Protein AF-A0A7C7NUF4-F1 (afdb_monomer_lite)

Sequence (249 aa):
MHKNQIEKADRRMAFVAVFGLLMLGTGCEVTNPGPIQDEFLVQPESRAGLVNGAQRRLNEAIGWIGYTGAIVAREIMPGGQTGAYGHSVAAQGGYIQPGSYSGHFGDAQQARFIAETAIQLFTDAAWQEGVGVEGDMVAQANIWAGYANRLLGENWCEAVINGGPLEDGLVYLKRAEGQFTEAMNRANDETLRTAAIAGRAQVRAFLATYGEASWSNAYSDAASVENDFTYVVEMSNLEQATRNTIMWA

Foldseek 3Di:
DVVVVVVVVVVVVVVVVVVVVVVVVPPPPPPPPPDDDVLVCLEPVNLVVLLLVLLQLLLLLCQVLVVLVCQLVVVDADPPDPCSVVDDPCSNVNHDDPPPPVVSVVSLLSSLVSLVVSLVSQPDPSRPPDDHDQLQSNLSSLLSNLSSLVSQLVRDQWDDHPNDDIHGSLVSLVSSLVSLVSSLVSDPDPLSNLSSLLSNLSSQVVCCVVPNHPPVSSVVSVVVHDPPRDDDSDADPVDPSNHNNVVVD

Structure (mmCIF, N/CA/C/O backbone):
data_AF-A0A7C7NUF4-F1
#
_entry.id   AF-A0A7C7NUF4-F1
#
loop_
_atom_site.group_PDB
_atom_site.id
_atom_site.type_symbol
_atom_site.label_atom_id
_atom_site.label_alt_id
_atom_site.label_comp_id
_atom_site.label_asym_id
_atom_site.label_entity_id
_atom_site.label_seq_id
_atom_site.pdbx_PDB_ins_code
_atom_site.Cartn_x
_atom_site.Cartn_y
_atom_site.Cartn_z
_atom_site.occupancy
_atom_site.B_iso_or_equiv
_atom_site.auth_seq_id
_atom_site.auth_comp_id
_atom_site.auth_asym_id
_atom_site.auth_atom_id
_atom_site.pdbx_PDB_model_num
ATOM 1 N N . MET A 1 1 ? -41.726 73.619 7.775 1.00 52.62 1 MET A N 1
ATOM 2 C CA . MET A 1 1 ? -42.161 72.260 7.361 1.00 52.62 1 MET A CA 1
ATOM 3 C C . MET A 1 1 ? -41.228 71.560 6.368 1.00 52.62 1 MET A C 1
ATOM 5 O O . MET A 1 1 ? -41.221 70.339 6.370 1.00 52.62 1 MET A O 1
ATOM 9 N N . HIS A 1 2 ? -40.427 72.269 5.559 1.00 51.56 2 HIS A N 1
ATOM 10 C CA . HIS A 1 2 ? -39.615 71.651 4.495 1.00 51.56 2 HIS A CA 1
ATOM 11 C C . HIS A 1 2 ? -38.371 70.870 4.995 1.00 51.56 2 HIS A C 1
ATOM 13 O O . HIS A 1 2 ? -38.082 69.799 4.479 1.00 51.56 2 HIS A O 1
ATOM 19 N N . LYS A 1 3 ? -37.690 71.325 6.064 1.00 48.19 3 LYS A N 1
ATOM 20 C CA . LYS A 1 3 ? -36.491 70.650 6.620 1.00 48.19 3 LYS A CA 1
ATOM 21 C C . LYS A 1 3 ? -36.752 69.244 7.195 1.00 48.19 3 LYS A C 1
ATOM 23 O O . LYS A 1 3 ? -35.992 68.329 6.909 1.00 48.19 3 LYS A O 1
ATOM 28 N N . ASN A 1 4 ? -37.861 69.039 7.914 1.00 51.44 4 ASN A N 1
ATOM 29 C CA . ASN A 1 4 ? -38.183 67.737 8.532 1.00 51.44 4 ASN A CA 1
ATOM 30 C C . ASN A 1 4 ? -38.538 66.634 7.515 1.00 51.44 4 ASN A C 1
ATOM 32 O O . ASN A 1 4 ? -38.531 65.455 7.866 1.00 51.44 4 ASN A O 1
ATOM 36 N N . GLN A 1 5 ? -38.901 67.001 6.282 1.00 50.56 5 GLN A N 1
ATOM 37 C CA . GLN A 1 5 ? -39.200 66.043 5.209 1.00 50.56 5 GLN A CA 1
ATOM 38 C C . GLN A 1 5 ? -37.906 65.517 4.565 1.00 50.56 5 GLN A C 1
ATOM 40 O O . GLN A 1 5 ? -37.821 64.331 4.260 1.00 50.56 5 GLN A O 1
ATOM 45 N N . ILE A 1 6 ? -36.883 66.372 4.445 1.00 53.75 6 ILE A N 1
ATOM 46 C CA . ILE A 1 6 ? -35.573 66.031 3.866 1.00 53.75 6 ILE A CA 1
ATOM 47 C C . ILE A 1 6 ? -34.812 65.067 4.790 1.00 53.75 6 ILE A C 1
ATOM 49 O O . ILE A 1 6 ? -34.376 64.008 4.357 1.00 53.75 6 ILE A O 1
ATOM 53 N N . GLU A 1 7 ? -34.784 65.337 6.097 1.00 52.75 7 GLU A N 1
ATOM 54 C CA . GLU A 1 7 ? -34.071 64.498 7.075 1.00 52.75 7 GLU A CA 1
ATOM 55 C C . GLU A 1 7 ? -34.680 63.084 7.224 1.00 52.75 7 GLU A C 1
ATOM 57 O O . GLU A 1 7 ? -33.983 62.093 7.456 1.00 52.75 7 GLU A O 1
ATOM 62 N N . LYS A 1 8 ? -36.004 62.959 7.037 1.00 54.12 8 LYS A N 1
ATOM 63 C CA . LYS A 1 8 ? -36.689 61.656 6.982 1.00 54.12 8 LYS A CA 1
ATOM 64 C C . LYS A 1 8 ? -36.417 60.905 5.677 1.00 54.12 8 LYS A C 1
ATOM 66 O O . LYS A 1 8 ? -36.393 59.675 5.709 1.00 54.12 8 LYS A O 1
ATOM 71 N N . ALA A 1 9 ? -36.234 61.608 4.559 1.00 54.81 9 ALA A N 1
ATOM 72 C CA . ALA A 1 9 ? -35.865 61.002 3.283 1.00 54.81 9 ALA A CA 1
ATOM 73 C C . ALA A 1 9 ? -34.420 60.477 3.316 1.00 54.81 9 ALA A C 1
ATOM 75 O O . ALA A 1 9 ? -34.194 59.334 2.926 1.00 54.81 9 ALA A O 1
ATOM 76 N N . ASP A 1 10 ? -33.486 61.232 3.901 1.00 56.19 10 ASP A N 1
ATOM 77 C CA . ASP A 1 10 ? -32.082 60.823 4.052 1.00 56.19 10 ASP A CA 1
ATOM 78 C C . ASP A 1 10 ? -31.921 59.617 4.983 1.00 56.19 10 ASP A C 1
ATOM 80 O O . ASP A 1 10 ? -31.219 58.663 4.651 1.00 56.19 10 ASP A O 1
ATOM 84 N N . ARG A 1 11 ? -32.651 59.573 6.109 1.00 57.22 11 ARG A N 1
ATOM 85 C CA . ARG A 1 11 ? -32.661 58.388 6.988 1.00 57.22 11 ARG A CA 1
ATOM 86 C C . ARG A 1 11 ? -33.256 57.153 6.314 1.00 57.22 11 ARG A C 1
ATOM 88 O O . ARG A 1 11 ? -32.801 56.046 6.585 1.00 57.22 11 ARG A O 1
ATOM 95 N N . ARG A 1 12 ? -34.261 57.319 5.448 1.00 56.72 12 ARG A N 1
ATOM 96 C CA . ARG A 1 12 ? -34.855 56.211 4.681 1.00 56.72 12 ARG A CA 1
ATOM 97 C C . ARG A 1 12 ? -33.917 55.723 3.578 1.00 56.72 12 ARG A C 1
ATOM 99 O O . ARG A 1 12 ? -33.775 54.516 3.430 1.00 56.72 12 ARG A O 1
ATOM 106 N N . MET A 1 13 ? -33.235 56.624 2.870 1.00 55.53 13 MET A N 1
ATOM 107 C CA . MET A 1 13 ? -32.224 56.256 1.871 1.00 55.53 13 MET A CA 1
ATOM 108 C C . MET A 1 13 ? -31.007 55.579 2.504 1.00 55.53 13 MET A C 1
ATOM 110 O O . MET A 1 13 ? -30.545 54.573 1.977 1.00 55.53 13 MET A O 1
ATOM 114 N N . ALA A 1 14 ? -30.542 56.053 3.664 1.00 57.31 14 ALA A N 1
ATOM 115 C CA . ALA A 1 14 ? -29.459 55.411 4.405 1.00 57.31 14 ALA A CA 1
ATOM 116 C C . ALA A 1 14 ? -29.843 53.997 4.875 1.00 57.31 14 ALA A C 1
ATOM 118 O O . ALA A 1 14 ? -29.058 53.066 4.723 1.00 57.31 14 ALA A O 1
ATOM 119 N N . PHE A 1 15 ? -31.071 53.801 5.372 1.00 57.62 15 PHE A N 1
ATOM 120 C CA . PHE A 1 15 ? -31.558 52.469 5.749 1.00 57.62 15 PHE A CA 1
ATOM 121 C C . PHE A 1 15 ? -31.685 51.524 4.550 1.00 57.62 15 PHE A C 1
ATOM 123 O O . PHE A 1 15 ? -31.295 50.366 4.655 1.00 57.62 15 PHE A O 1
ATOM 130 N N . VAL A 1 16 ? -32.185 52.005 3.407 1.00 59.56 16 VAL A N 1
ATOM 131 C CA . VAL A 1 16 ? -32.303 51.200 2.178 1.00 59.56 16 VAL A CA 1
ATOM 132 C C . VAL A 1 16 ? -30.925 50.842 1.612 1.00 59.56 16 VAL A C 1
ATOM 134 O O . VAL A 1 16 ? -30.727 49.710 1.181 1.00 59.56 16 VAL A O 1
ATOM 137 N N . ALA A 1 17 ? -29.953 51.755 1.671 1.00 58.72 17 ALA A N 1
ATOM 138 C CA . ALA A 1 17 ? -28.582 51.493 1.235 1.00 58.72 17 ALA A CA 1
ATOM 139 C C . ALA A 1 17 ? -27.867 50.466 2.131 1.00 58.72 17 ALA A C 1
ATOM 141 O O . ALA A 1 17 ? -27.194 49.573 1.622 1.00 58.72 17 ALA A O 1
ATOM 142 N N . VAL A 1 18 ? -28.060 50.536 3.454 1.00 58.91 18 VAL A N 1
ATOM 143 C CA . VAL A 1 18 ? -27.488 49.564 4.403 1.00 58.91 18 VAL A CA 1
ATOM 144 C C . VAL A 1 18 ? -28.134 48.183 4.243 1.00 58.91 18 VAL A C 1
ATOM 146 O O . VAL A 1 18 ? -27.424 47.181 4.223 1.00 58.91 18 VAL A O 1
ATOM 149 N N . PHE A 1 19 ? -29.455 48.112 4.048 1.00 56.62 19 PHE A N 1
ATOM 150 C CA . PHE A 1 19 ? -30.147 46.841 3.793 1.00 56.62 19 PHE A CA 1
ATOM 151 C C . PHE A 1 19 ? -29.779 46.241 2.425 1.00 56.62 19 PHE A C 1
ATOM 153 O O . PHE A 1 19 ? -29.642 45.027 2.300 1.00 56.62 19 PHE A O 1
ATOM 160 N N . GLY A 1 20 ? -29.564 47.084 1.409 1.00 55.69 20 GLY A N 1
ATOM 161 C CA . GLY A 1 20 ? -29.104 46.666 0.083 1.00 55.69 20 GLY A CA 1
ATOM 162 C C . GLY A 1 20 ? -27.673 46.118 0.081 1.00 55.69 20 GLY A C 1
ATOM 163 O O . GLY A 1 20 ? -27.416 45.117 -0.582 1.00 55.69 20 GLY A O 1
ATOM 164 N N . LEU A 1 21 ? -26.758 46.710 0.862 1.00 54.94 21 LEU A N 1
ATOM 165 C CA . LEU A 1 21 ? -25.392 46.189 1.010 1.00 54.94 21 LEU A CA 1
ATOM 166 C C . LEU A 1 21 ? -25.336 44.876 1.806 1.00 54.94 21 LEU A C 1
ATOM 168 O O . LEU A 1 21 ? -24.534 44.008 1.474 1.00 54.94 21 LEU A O 1
ATOM 172 N N . LEU A 1 22 ? -26.196 44.700 2.815 1.00 53.97 22 LEU A N 1
ATOM 173 C CA . LEU A 1 22 ? -26.285 43.448 3.581 1.00 53.97 22 LEU A CA 1
ATOM 174 C C . LEU A 1 22 ? -26.806 42.275 2.733 1.00 53.97 22 LEU A C 1
ATOM 176 O O . LEU A 1 22 ? -26.345 41.152 2.907 1.00 53.97 22 LEU A O 1
ATOM 180 N N . MET A 1 23 ? -27.707 42.533 1.779 1.00 53.62 23 MET A N 1
ATOM 181 C CA . MET A 1 23 ? -28.254 41.509 0.873 1.00 53.62 23 MET A CA 1
ATOM 182 C C . MET A 1 23 ? -27.291 41.110 -0.261 1.00 53.62 23 MET A C 1
ATOM 184 O O . MET A 1 23 ? -27.439 40.036 -0.834 1.00 53.62 23 MET A O 1
ATOM 188 N N . LEU A 1 24 ? -26.301 41.949 -0.589 1.00 54.78 24 LEU A N 1
ATOM 189 C CA . LEU A 1 24 ? -25.272 41.646 -1.597 1.00 54.78 24 LEU A CA 1
ATOM 190 C C . LEU A 1 24 ? -24.070 40.873 -1.022 1.00 54.78 24 LEU A C 1
ATOM 192 O O . LEU A 1 24 ? -23.276 40.336 -1.789 1.00 54.78 24 LEU A O 1
ATOM 196 N N . GLY A 1 25 ? -23.930 40.804 0.308 1.00 52.62 25 GLY A N 1
ATOM 197 C CA . GLY A 1 25 ? -22.831 40.101 0.980 1.00 52.62 25 GLY A CA 1
ATOM 198 C C . GLY A 1 25 ? -23.078 38.612 1.242 1.00 52.62 25 GLY A C 1
ATOM 199 O O . GLY A 1 25 ? -22.125 37.885 1.495 1.00 52.62 25 GLY A O 1
ATOM 200 N N . THR A 1 26 ? -24.326 38.141 1.172 1.00 56.47 26 THR A N 1
ATOM 201 C CA . THR A 1 26 ? -24.707 36.766 1.556 1.00 56.47 26 THR A CA 1
ATOM 202 C C . THR A 1 26 ? -24.792 35.783 0.384 1.00 56.47 26 THR A C 1
ATOM 204 O O . THR A 1 26 ? -25.086 34.612 0.595 1.00 56.47 26 THR A O 1
ATOM 207 N N . GLY A 1 27 ? -24.544 36.236 -0.852 1.00 51.53 27 GLY A N 1
ATOM 208 C CA . GLY A 1 27 ? -24.659 35.424 -2.074 1.00 51.53 27 GLY A CA 1
ATOM 209 C C . GLY A 1 27 ? -23.341 35.129 -2.799 1.00 51.53 27 GLY A C 1
ATOM 210 O O . GLY A 1 27 ? -23.368 34.531 -3.870 1.00 51.53 27 GLY A O 1
ATOM 211 N N . CYS A 1 28 ? -22.201 35.566 -2.255 1.00 57.81 28 CYS A N 1
ATOM 212 C CA . CYS A 1 28 ? -20.878 35.348 -2.860 1.00 57.81 28 CYS A CA 1
ATOM 213 C C . CYS A 1 28 ? -20.156 34.107 -2.314 1.00 57.81 28 CYS A C 1
ATOM 215 O O . CYS A 1 28 ? -19.076 33.767 -2.797 1.00 57.81 28 CYS A O 1
ATOM 217 N N . GLU A 1 29 ? -20.732 33.428 -1.323 1.00 57.94 29 GLU A N 1
ATOM 218 C CA . GLU A 1 29 ? -20.216 32.162 -0.819 1.00 57.94 29 GLU A CA 1
ATOM 219 C C . GLU A 1 29 ? -20.707 31.042 -1.742 1.00 57.94 29 GLU A C 1
ATOM 221 O O . GLU A 1 29 ? -21.769 30.449 -1.564 1.00 57.94 29 GLU A O 1
ATOM 226 N N . VAL A 1 30 ? -19.962 30.818 -2.824 1.00 60.44 30 VAL A N 1
ATOM 227 C CA . VAL A 1 30 ? -20.201 29.688 -3.721 1.00 60.44 30 VAL A CA 1
ATOM 228 C C . VAL A 1 30 ? -19.676 28.442 -3.019 1.00 60.44 30 VAL A C 1
ATOM 230 O O . VAL A 1 30 ? -18.497 28.109 -3.124 1.00 60.44 30 VAL A O 1
ATOM 233 N N . THR A 1 31 ? -20.549 27.742 -2.297 1.00 58.16 31 THR A N 1
ATOM 234 C CA . THR A 1 31 ? -20.267 26.371 -1.872 1.00 58.16 31 THR A CA 1
ATOM 235 C C . THR A 1 31 ? -20.163 25.527 -3.135 1.00 58.16 31 THR A C 1
ATOM 237 O O . THR A 1 31 ? -21.168 25.227 -3.776 1.00 58.16 31 THR A O 1
ATOM 240 N N . ASN A 1 32 ? -18.939 25.196 -3.547 1.00 49.81 32 ASN A N 1
ATOM 241 C CA . ASN A 1 32 ? -18.724 24.244 -4.626 1.00 49.81 32 ASN A CA 1
ATOM 242 C C . ASN A 1 32 ? -19.313 22.899 -4.161 1.00 49.81 32 ASN A C 1
ATOM 244 O O . ASN A 1 32 ? -18.807 22.347 -3.189 1.00 49.81 32 ASN A O 1
ATOM 248 N N . PRO A 1 33 ? -20.373 22.368 -4.796 1.00 56.31 33 PRO A N 1
ATOM 249 C CA . PRO A 1 33 ? -21.008 21.135 -4.336 1.00 56.31 33 PRO A CA 1
ATOM 250 C C . PRO A 1 33 ? -20.148 19.889 -4.613 1.00 56.31 33 PRO A C 1
ATOM 252 O O . PRO A 1 33 ? -20.537 18.789 -4.236 1.00 56.31 33 PRO A O 1
ATOM 255 N N . GLY A 1 34 ? -19.016 20.043 -5.315 1.00 57.47 34 GLY A N 1
ATOM 256 C CA . GLY A 1 34 ? -18.129 18.948 -5.708 1.00 57.47 34 GLY A CA 1
ATOM 257 C C . GLY A 1 34 ? -17.205 18.429 -4.594 1.00 57.47 34 GLY A C 1
ATOM 258 O O . GLY A 1 34 ? -17.153 17.216 -4.401 1.00 57.47 34 GLY A O 1
ATOM 259 N N . PRO A 1 35 ? -16.446 19.283 -3.879 1.00 74.75 35 PRO A N 1
ATOM 260 C CA . PRO A 1 35 ? -15.582 18.844 -2.786 1.00 74.75 35 PRO A CA 1
ATOM 261 C C . PRO A 1 35 ? -16.384 18.536 -1.521 1.00 74.75 35 PRO A C 1
ATOM 263 O O . PRO A 1 35 ? -17.216 19.335 -1.090 1.00 74.75 35 PRO A O 1
ATOM 266 N N . ILE A 1 36 ? -16.084 17.403 -0.887 1.00 73.50 36 ILE A N 1
ATOM 267 C CA . ILE A 1 36 ? -16.516 17.159 0.490 1.00 73.50 36 ILE A CA 1
ATOM 268 C C . ILE A 1 36 ? -15.795 18.179 1.375 1.00 73.50 36 ILE A C 1
ATOM 270 O O . ILE A 1 36 ? -14.574 18.301 1.303 1.00 73.50 36 ILE A O 1
ATOM 274 N N . GLN A 1 37 ? -16.552 18.927 2.174 1.00 79.88 37 GLN A N 1
ATOM 275 C CA . GLN A 1 37 ? -15.982 19.855 3.148 1.00 79.88 37 GLN A CA 1
ATOM 276 C C . GLN A 1 37 ? -15.369 19.070 4.312 1.00 79.88 37 GLN A C 1
ATOM 278 O O . GLN A 1 37 ? -15.927 18.052 4.727 1.00 79.88 37 GLN A O 1
ATOM 283 N N . ASP A 1 38 ? -14.258 19.558 4.864 1.00 80.38 38 ASP A N 1
ATOM 284 C CA . ASP A 1 38 ? -13.514 18.872 5.931 1.00 80.38 38 ASP A CA 1
ATOM 285 C C . ASP A 1 38 ? -14.392 18.551 7.155 1.00 80.38 38 ASP A C 1
ATOM 287 O O . ASP A 1 38 ? -14.235 17.502 7.781 1.00 80.38 38 ASP A O 1
ATOM 291 N N . GLU A 1 39 ? -15.388 19.395 7.446 1.00 81.25 39 GLU A N 1
ATOM 292 C CA . GLU A 1 39 ? -16.359 19.181 8.529 1.00 81.25 39 GLU A CA 1
ATOM 293 C C . GLU A 1 39 ? -17.214 17.914 8.366 1.00 81.25 39 GLU A C 1
ATOM 295 O O . GLU A 1 39 ? -17.670 17.343 9.357 1.00 81.25 39 GLU A O 1
ATOM 300 N N . PHE A 1 40 ? -17.415 17.435 7.136 1.00 83.50 40 PHE A N 1
ATOM 301 C CA . PHE A 1 40 ? -18.118 16.179 6.880 1.00 83.50 40 PHE A CA 1
ATOM 302 C C . PHE A 1 40 ? -17.186 14.974 7.007 1.00 83.50 40 PHE A C 1
ATOM 304 O O . PHE A 1 40 ? -17.648 13.877 7.313 1.00 83.50 40 PHE A O 1
ATOM 311 N N . LEU A 1 41 ? -15.874 15.150 6.817 1.00 84.69 41 LEU A N 1
ATOM 312 C CA . LEU A 1 41 ? -14.905 14.055 6.929 1.00 84.69 41 LEU A CA 1
ATOM 313 C C . LEU A 1 41 ? -14.723 13.579 8.372 1.00 84.69 41 LEU A C 1
ATOM 315 O O . LEU A 1 41 ? -14.390 12.414 8.569 1.00 84.69 41 LEU A O 1
ATOM 319 N N . VAL A 1 42 ? -14.986 14.444 9.357 1.00 84.62 42 VAL A N 1
ATOM 320 C CA . VAL A 1 42 ? -14.893 14.133 10.797 1.00 84.62 42 VAL A CA 1
ATOM 321 C C . VAL A 1 42 ? -16.165 13.505 11.389 1.00 84.62 42 VAL A C 1
ATOM 323 O O . VAL A 1 42 ? -16.270 13.317 12.602 1.00 84.62 42 VAL A O 1
ATOM 326 N N . GLN A 1 43 ? -17.160 13.195 10.555 1.00 83.81 43 GLN A N 1
ATOM 327 C CA . GLN A 1 43 ? -18.420 12.594 10.998 1.00 83.81 43 GLN A CA 1
ATOM 328 C C . GLN A 1 43 ? -18.325 11.059 11.036 1.00 83.81 43 GLN A C 1
ATOM 330 O O . GLN A 1 43 ? -17.727 10.468 10.127 1.00 83.81 43 GLN A O 1
ATOM 335 N N . PRO A 1 44 ? -18.912 10.373 12.042 1.00 85.06 44 PRO A N 1
ATOM 336 C CA . PRO A 1 44 ? -18.925 8.907 12.128 1.00 85.06 44 PRO A CA 1
ATOM 337 C C . PRO A 1 44 ? -19.360 8.194 10.840 1.00 85.06 44 PRO A C 1
ATOM 339 O O . PRO A 1 44 ? -18.820 7.140 10.500 1.00 85.06 44 PRO A O 1
ATOM 342 N N . GLU A 1 45 ? -20.278 8.796 10.092 1.00 86.00 45 GLU A N 1
ATOM 343 C CA . GLU A 1 45 ? -20.826 8.303 8.830 1.00 86.00 45 GLU A CA 1
ATOM 344 C C . GLU A 1 45 ? -19.776 8.249 7.706 1.00 86.00 45 GLU A C 1
ATOM 346 O O . GLU A 1 45 ? -19.861 7.406 6.811 1.00 86.00 45 GLU A O 1
ATOM 351 N N . SER A 1 46 ? -18.745 9.095 7.769 1.00 88.50 46 SER A N 1
ATOM 352 C CA . SER A 1 46 ? -17.688 9.185 6.753 1.00 88.50 46 SER A CA 1
ATOM 353 C C . SER A 1 46 ? -16.602 8.120 6.908 1.00 88.50 46 SER A C 1
ATOM 355 O O . SER A 1 46 ? -15.854 7.859 5.964 1.00 88.50 46 SER A O 1
ATOM 357 N N . ARG A 1 47 ? -16.518 7.453 8.068 1.00 89.00 47 ARG A N 1
ATOM 358 C CA . ARG A 1 47 ? -15.422 6.525 8.399 1.00 89.00 47 ARG A CA 1
ATOM 359 C C . ARG A 1 47 ? -15.303 5.372 7.405 1.00 89.00 47 ARG A C 1
ATOM 361 O O . ARG A 1 47 ? -14.229 5.128 6.859 1.00 89.00 47 ARG A O 1
ATOM 368 N N . ALA A 1 48 ? -16.418 4.695 7.126 1.00 91.94 48 ALA A N 1
ATOM 369 C CA . ALA A 1 48 ? -16.444 3.595 6.165 1.00 91.94 48 ALA A CA 1
ATOM 370 C C . ALA A 1 48 ? -16.096 4.076 4.747 1.00 91.94 48 ALA A C 1
ATOM 372 O O . ALA A 1 48 ? -15.391 3.385 4.015 1.00 91.94 48 ALA A O 1
ATOM 373 N N . GLY A 1 49 ? -16.540 5.281 4.373 1.00 92.25 49 GLY A N 1
ATOM 374 C CA . GLY A 1 49 ? -16.220 5.897 3.085 1.00 92.25 49 GLY A CA 1
ATOM 375 C C . GLY A 1 49 ? -14.722 6.147 2.906 1.00 92.25 49 GLY A C 1
ATOM 376 O O . GLY A 1 49 ? -14.179 5.843 1.847 1.00 92.25 49 GLY A O 1
ATOM 377 N N . LEU A 1 50 ? -14.040 6.625 3.949 1.00 92.56 50 LEU A N 1
ATOM 378 C CA . LEU A 1 50 ? -12.592 6.846 3.939 1.00 92.56 50 LEU A CA 1
ATOM 379 C C . LEU A 1 50 ? -11.808 5.535 3.773 1.00 92.56 50 LEU A C 1
ATOM 381 O O . LEU A 1 50 ? -10.944 5.440 2.899 1.00 92.56 50 LEU A O 1
ATOM 385 N N . VAL A 1 51 ? -12.140 4.503 4.557 1.00 94.44 51 VAL A N 1
ATOM 386 C CA . VAL A 1 51 ? -11.452 3.198 4.496 1.00 94.44 51 VAL A CA 1
ATOM 387 C C . VAL A 1 51 ? -11.694 2.500 3.154 1.00 94.44 51 VAL A C 1
ATOM 389 O O . VAL A 1 51 ? -10.746 2.040 2.514 1.00 94.44 51 VAL A O 1
ATOM 392 N N . ASN A 1 52 ? -12.940 2.481 2.677 1.00 93.44 52 ASN A N 1
ATOM 393 C CA . ASN A 1 52 ? -13.281 1.882 1.385 1.00 93.44 52 ASN A CA 1
ATOM 394 C C . ASN A 1 52 ? -12.706 2.690 0.214 1.00 93.44 52 ASN A C 1
ATOM 396 O O . ASN A 1 52 ? -12.286 2.117 -0.790 1.00 93.44 52 ASN A O 1
ATOM 400 N N . GLY A 1 53 ? -12.645 4.018 0.339 1.00 93.25 53 GLY A N 1
ATOM 401 C CA . GLY A 1 53 ? -12.015 4.903 -0.638 1.00 93.25 53 GLY A CA 1
ATOM 402 C C . GLY A 1 53 ? -10.521 4.623 -0.788 1.00 93.25 53 GLY A C 1
ATOM 403 O O . GLY A 1 53 ? -10.024 4.547 -1.913 1.00 93.25 53 GLY A O 1
ATOM 404 N N . ALA A 1 54 ? -9.821 4.387 0.326 1.00 94.62 54 ALA A N 1
ATOM 405 C CA . ALA A 1 54 ? -8.421 3.972 0.316 1.00 94.62 54 ALA A CA 1
ATOM 406 C C . ALA A 1 54 ? -8.226 2.632 -0.410 1.00 94.62 54 ALA A C 1
ATOM 408 O O . ALA A 1 54 ? -7.406 2.549 -1.326 1.00 94.62 54 ALA A O 1
ATOM 409 N N . GLN A 1 55 ? -9.016 1.607 -0.063 1.00 94.25 55 GLN A N 1
ATOM 410 C CA . GLN A 1 55 ? -8.958 0.299 -0.728 1.00 94.25 55 GLN A CA 1
ATOM 411 C C . GLN A 1 55 ? -9.247 0.415 -2.227 1.00 94.25 55 GLN A C 1
ATOM 413 O O . GLN A 1 55 ? -8.534 -0.161 -3.047 1.00 94.25 55 GLN A O 1
ATOM 418 N N . ARG A 1 56 ? -10.270 1.194 -2.596 1.00 93.44 56 ARG A N 1
ATOM 419 C CA . ARG A 1 56 ? -10.628 1.438 -3.991 1.00 93.44 56 ARG A CA 1
ATOM 420 C C . ARG A 1 56 ? -9.458 2.046 -4.758 1.00 93.44 56 ARG A C 1
ATOM 422 O O . ARG A 1 56 ? -9.119 1.543 -5.820 1.00 93.44 56 ARG A O 1
ATOM 429 N N . ARG A 1 57 ? -8.842 3.120 -4.258 1.00 93.94 57 ARG A N 1
ATOM 430 C CA . ARG A 1 57 ? -7.718 3.757 -4.966 1.00 93.94 57 ARG A CA 1
ATOM 431 C C . ARG A 1 57 ? -6.490 2.853 -5.018 1.00 93.94 57 ARG A C 1
ATOM 433 O O . ARG A 1 57 ? -5.808 2.826 -6.038 1.00 93.94 57 ARG A O 1
ATOM 440 N N . LEU A 1 58 ? -6.252 2.065 -3.968 1.00 94.62 58 LEU A N 1
ATOM 441 C CA . LEU A 1 58 ? -5.203 1.048 -3.964 1.00 94.62 58 LEU A CA 1
ATOM 442 C C . LEU A 1 58 ? -5.442 -0.017 -5.041 1.00 94.62 58 LEU A C 1
ATOM 444 O O . LEU A 1 58 ? -4.499 -0.412 -5.715 1.00 94.62 58 LEU A O 1
ATOM 448 N N . ASN 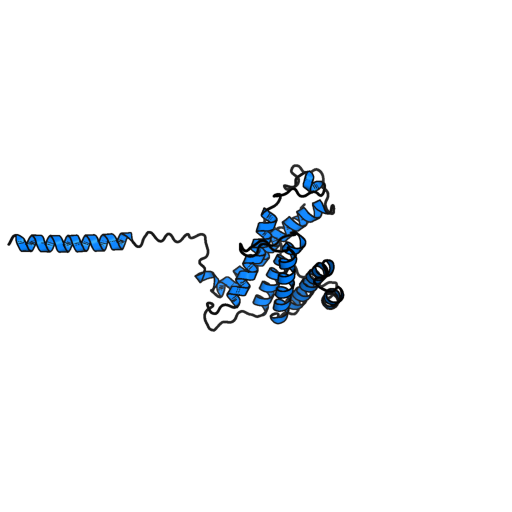A 1 59 ? -6.686 -0.455 -5.233 1.00 92.75 59 ASN A N 1
ATOM 449 C CA . ASN A 1 59 ? -7.047 -1.396 -6.289 1.00 92.75 59 ASN A CA 1
ATOM 450 C C . ASN A 1 59 ? -6.655 -0.863 -7.676 1.00 92.75 59 ASN A C 1
ATOM 452 O O . ASN A 1 59 ? -5.930 -1.541 -8.402 1.00 92.75 59 ASN A O 1
ATOM 456 N N . GLU A 1 60 ? -7.064 0.365 -8.012 1.00 91.38 60 GLU A N 1
ATOM 457 C CA . GLU A 1 60 ? -6.729 0.969 -9.311 1.00 91.38 60 GLU A CA 1
ATOM 458 C C . GLU A 1 60 ? -5.204 1.031 -9.519 1.00 91.38 60 GLU A C 1
ATOM 460 O O . GLU A 1 60 ? -4.697 0.673 -10.585 1.00 91.38 60 GLU A O 1
ATOM 465 N N . ALA A 1 61 ? -4.464 1.405 -8.468 1.00 93.00 61 ALA A N 1
ATOM 466 C CA . ALA A 1 61 ? -3.007 1.447 -8.493 1.00 93.00 61 ALA A CA 1
ATOM 467 C C . ALA A 1 61 ? -2.386 0.054 -8.705 1.00 93.00 61 ALA A C 1
ATOM 469 O O . ALA A 1 61 ? -1.546 -0.106 -9.588 1.00 93.00 61 ALA A O 1
ATOM 470 N N . ILE A 1 62 ? -2.810 -0.961 -7.941 1.00 92.12 62 ILE A N 1
ATOM 471 C CA . ILE A 1 62 ? -2.314 -2.344 -8.060 1.00 92.12 62 ILE A CA 1
ATOM 472 C C . ILE A 1 62 ? -2.597 -2.902 -9.456 1.00 92.12 62 ILE A C 1
ATOM 474 O O . ILE A 1 62 ? -1.722 -3.536 -10.042 1.00 92.12 62 ILE A O 1
ATOM 478 N N . GLY A 1 63 ? -3.790 -2.660 -10.005 1.00 89.12 63 GLY A N 1
ATOM 479 C CA . GLY A 1 63 ? -4.171 -3.157 -11.325 1.00 89.12 63 GLY A CA 1
ATOM 480 C C . GLY A 1 63 ? -3.247 -2.641 -12.428 1.00 89.12 63 GLY A C 1
ATOM 481 O O . GLY A 1 63 ? -2.726 -3.428 -13.221 1.00 89.12 63 GLY A O 1
ATOM 482 N N . TRP A 1 64 ? -3.004 -1.330 -12.462 1.00 89.19 64 TRP A N 1
ATOM 483 C CA . TRP A 1 64 ? -2.150 -0.725 -13.483 1.00 89.19 64 TRP A CA 1
ATOM 484 C C . TRP A 1 64 ? -0.659 -0.962 -13.252 1.00 89.19 64 TRP A C 1
ATOM 486 O O . TRP A 1 64 ? 0.039 -1.335 -14.190 1.00 89.19 64 TRP A O 1
ATOM 496 N N . ILE A 1 65 ? -0.168 -0.800 -12.021 1.00 92.12 65 ILE A N 1
ATOM 497 C CA . ILE A 1 65 ? 1.246 -1.038 -11.698 1.00 92.12 65 ILE A CA 1
ATOM 498 C C . ILE A 1 65 ? 1.597 -2.509 -11.913 1.00 92.12 65 ILE A C 1
ATOM 500 O O . ILE A 1 65 ? 2.626 -2.802 -12.513 1.00 92.12 65 ILE A O 1
ATOM 504 N N . GLY A 1 66 ? 0.721 -3.428 -11.500 1.00 90.44 66 GLY A N 1
ATOM 505 C CA . GLY A 1 66 ? 0.904 -4.857 -11.723 1.00 90.44 66 GLY A CA 1
ATOM 506 C C . GLY A 1 66 ? 0.947 -5.209 -13.209 1.00 90.44 66 GLY A C 1
ATOM 507 O O . GLY A 1 66 ? 1.833 -5.944 -13.634 1.00 90.44 66 GLY A O 1
ATOM 508 N N . TYR A 1 67 ? 0.050 -4.644 -14.024 1.00 88.31 67 TYR A N 1
ATOM 509 C CA . TYR A 1 67 ? 0.053 -4.905 -15.463 1.00 88.31 67 TYR A CA 1
ATOM 510 C C . TYR A 1 67 ? 1.302 -4.346 -16.163 1.00 88.31 67 TYR A C 1
ATOM 512 O O . TYR A 1 67 ? 1.982 -5.073 -16.893 1.00 88.31 67 TYR A O 1
ATOM 520 N N . THR A 1 68 ? 1.655 -3.087 -15.894 1.00 90.44 68 THR A N 1
ATOM 521 C CA . THR A 1 68 ? 2.863 -2.452 -16.440 1.00 90.44 68 THR A CA 1
ATOM 522 C C . THR A 1 68 ? 4.128 -3.187 -15.984 1.00 90.44 68 THR A C 1
ATOM 524 O O . THR A 1 68 ? 5.022 -3.449 -16.792 1.00 90.44 68 THR A O 1
ATOM 527 N N . GLY A 1 69 ? 4.191 -3.570 -14.706 1.00 90.62 69 GLY A N 1
ATOM 528 C CA . GLY A 1 69 ? 5.284 -4.344 -14.123 1.00 90.62 69 GLY A CA 1
ATOM 529 C C . GLY A 1 69 ? 5.439 -5.713 -14.781 1.00 90.62 69 GLY A C 1
ATOM 530 O O . GLY A 1 69 ? 6.542 -6.057 -15.198 1.00 90.62 69 GLY A O 1
ATOM 531 N N . ALA A 1 70 ? 4.341 -6.446 -14.980 1.00 90.19 70 ALA A N 1
ATOM 532 C CA . ALA A 1 70 ? 4.343 -7.751 -15.639 1.00 90.19 70 ALA A CA 1
ATOM 533 C C . ALA A 1 70 ? 4.829 -7.680 -17.098 1.00 90.19 70 ALA A C 1
ATOM 535 O O . ALA A 1 70 ? 5.533 -8.578 -17.564 1.00 90.19 70 ALA A O 1
ATOM 536 N N . ILE A 1 71 ? 4.512 -6.602 -17.824 1.00 88.44 71 ILE A N 1
ATOM 537 C CA . ILE A 1 71 ? 5.042 -6.369 -19.177 1.00 88.44 71 ILE A CA 1
ATOM 538 C C . ILE A 1 71 ? 6.559 -6.160 -19.133 1.00 88.44 71 ILE A C 1
ATOM 540 O O . ILE A 1 71 ? 7.300 -6.795 -19.884 1.00 88.44 71 ILE A O 1
ATOM 544 N N . VAL A 1 72 ? 7.039 -5.285 -18.247 1.00 90.12 72 VAL A N 1
ATOM 545 C CA . VAL A 1 72 ? 8.469 -4.948 -18.159 1.00 90.12 72 VAL A CA 1
ATOM 546 C C . VAL A 1 72 ? 9.296 -6.134 -17.649 1.00 90.12 72 VAL A C 1
ATOM 548 O O . VAL A 1 72 ? 10.400 -6.368 -18.144 1.00 90.12 72 VAL A O 1
ATOM 551 N N . ALA A 1 73 ? 8.738 -6.924 -16.730 1.00 90.75 73 ALA A N 1
ATOM 552 C CA . ALA A 1 73 ? 9.313 -8.166 -16.221 1.00 90.75 73 ALA A CA 1
ATOM 553 C C . ALA A 1 73 ? 9.207 -9.345 -17.209 1.00 90.75 73 ALA A C 1
ATOM 555 O O . ALA A 1 73 ? 9.819 -10.387 -16.980 1.00 90.75 73 ALA A O 1
ATOM 556 N N . ARG A 1 74 ? 8.491 -9.174 -18.332 1.00 88.69 74 ARG A N 1
ATOM 557 C CA . ARG A 1 74 ? 8.229 -10.205 -19.355 1.00 88.69 74 ARG A CA 1
ATOM 558 C C . ARG A 1 74 ? 7.436 -11.410 -18.844 1.00 88.69 74 ARG A C 1
ATOM 560 O O . ARG A 1 74 ? 7.578 -12.515 -19.363 1.00 88.69 74 ARG A O 1
ATOM 567 N N . GLU A 1 75 ? 6.581 -11.189 -17.855 1.00 89.31 75 GLU A N 1
ATOM 568 C CA . GLU A 1 75 ? 5.591 -12.165 -17.393 1.00 89.31 75 GLU A CA 1
ATOM 569 C C . GLU A 1 75 ? 4.373 -12.199 -18.325 1.00 89.31 75 GLU A C 1
ATOM 571 O O . GLU A 1 75 ? 3.770 -13.251 -18.532 1.00 89.31 75 GLU A O 1
ATOM 576 N N . ILE A 1 76 ? 4.051 -11.057 -18.945 1.00 85.00 76 ILE A N 1
ATOM 577 C CA . ILE A 1 76 ? 3.007 -10.925 -19.964 1.00 85.00 76 ILE A CA 1
ATOM 578 C C . ILE A 1 76 ? 3.635 -10.396 -21.251 1.00 85.00 76 ILE A C 1
ATOM 580 O O . ILE A 1 76 ? 4.346 -9.391 -21.246 1.00 85.00 76 ILE A O 1
ATOM 584 N N . MET A 1 77 ? 3.343 -11.062 -22.372 1.00 78.69 77 MET A N 1
ATOM 585 C CA . MET A 1 77 ? 3.837 -10.678 -23.693 1.00 78.69 77 MET A CA 1
ATOM 586 C C . MET A 1 77 ? 2.677 -10.215 -24.585 1.00 78.69 77 MET A C 1
ATOM 588 O O . MET A 1 77 ? 1.651 -10.894 -24.652 1.00 78.69 77 MET A O 1
ATOM 592 N N . PRO A 1 78 ? 2.820 -9.096 -25.315 1.00 74.31 78 PRO A N 1
ATOM 593 C CA . PRO A 1 78 ? 1.781 -8.605 -26.214 1.00 74.31 78 PRO A CA 1
ATOM 594 C C . PRO A 1 78 ? 1.437 -9.631 -27.304 1.00 74.31 78 PRO A C 1
ATOM 596 O O . PRO A 1 78 ? 2.271 -9.964 -28.143 1.00 74.31 78 PRO A O 1
ATOM 599 N N . GLY A 1 79 ? 0.181 -10.082 -27.350 1.00 75.12 79 GLY A N 1
ATOM 600 C CA . GLY A 1 79 ? -0.316 -11.035 -28.355 1.00 75.12 79 GLY A CA 1
ATOM 601 C C . GLY A 1 79 ? -0.631 -10.440 -29.737 1.00 75.12 79 GLY A C 1
ATOM 602 O O . GLY A 1 79 ? -1.323 -11.074 -30.527 1.00 75.12 79 GLY A O 1
ATOM 603 N N . GLY A 1 80 ? -0.178 -9.215 -30.034 1.00 70.25 80 GLY A N 1
ATOM 604 C CA . GLY A 1 80 ? -0.484 -8.509 -31.290 1.00 70.25 80 GLY A CA 1
ATOM 605 C C . GLY A 1 80 ? -1.699 -7.572 -31.238 1.00 70.25 80 GLY A C 1
ATOM 606 O O . GLY A 1 80 ? -2.178 -7.126 -32.278 1.00 70.25 80 GLY A O 1
ATOM 607 N N . GLN A 1 81 ? -2.195 -7.247 -30.042 1.00 69.94 81 GLN A N 1
ATOM 608 C CA . GLN A 1 81 ? -3.274 -6.275 -29.860 1.00 69.94 81 GLN A CA 1
ATOM 609 C C . GLN A 1 81 ? -2.883 -4.869 -30.353 1.00 69.94 81 GLN A C 1
ATOM 611 O O . GLN A 1 81 ? -1.815 -4.340 -30.030 1.00 69.94 81 GLN A O 1
ATOM 616 N N . THR A 1 82 ? -3.768 -4.224 -31.112 1.00 67.69 82 THR A N 1
ATOM 617 C CA . THR A 1 82 ? -3.568 -2.841 -31.560 1.00 67.69 82 THR A CA 1
ATOM 618 C C . THR A 1 82 ? -3.639 -1.886 -30.369 1.00 67.69 82 THR A C 1
ATOM 620 O O . THR A 1 82 ? -4.658 -1.824 -29.689 1.00 67.69 82 THR A O 1
ATOM 623 N N . GLY A 1 83 ? -2.565 -1.134 -30.121 1.00 69.31 83 GLY A N 1
ATOM 624 C CA . GLY A 1 83 ? -2.505 -0.120 -29.061 1.00 69.31 83 GLY A CA 1
ATOM 625 C C . GLY A 1 83 ? -2.037 -0.613 -27.687 1.00 69.31 83 GLY A C 1
ATOM 626 O O . GLY A 1 83 ? -1.880 0.221 -26.802 1.00 69.31 83 GLY A O 1
ATOM 627 N N . ALA A 1 84 ? -1.783 -1.918 -27.505 1.00 74.25 84 ALA A N 1
ATOM 628 C CA . ALA A 1 84 ? -1.133 -2.502 -26.318 1.00 74.25 84 ALA A CA 1
ATOM 629 C C . ALA A 1 84 ? -1.646 -2.001 -24.949 1.00 74.25 84 ALA A C 1
ATOM 631 O O . ALA A 1 84 ? -0.857 -1.799 -24.026 1.00 74.25 84 ALA A O 1
ATOM 632 N N . TYR A 1 85 ? -2.955 -1.740 -24.831 1.00 79.25 85 TYR A N 1
ATOM 633 C CA . TYR A 1 85 ? -3.568 -1.129 -23.640 1.00 79.25 85 TYR A CA 1
ATOM 634 C C . TYR A 1 85 ? -2.833 0.131 -23.138 1.00 79.25 85 TYR A C 1
ATOM 636 O O . TYR A 1 85 ? -2.725 0.375 -21.941 1.00 79.25 85 TYR A O 1
ATOM 644 N N . GLY A 1 86 ? -2.306 0.941 -24.059 1.00 81.81 86 GLY A N 1
ATOM 645 C CA . GLY A 1 86 ? -1.585 2.173 -23.734 1.00 81.81 86 GLY A CA 1
ATOM 646 C C . GLY A 1 86 ? -0.086 1.999 -23.478 1.00 81.81 86 GLY A C 1
ATOM 647 O O . GLY A 1 86 ? 0.582 2.994 -23.202 1.00 81.81 86 GLY A O 1
ATOM 648 N N . HIS A 1 87 ? 0.473 0.791 -23.615 1.00 88.31 87 HIS A N 1
ATOM 649 C CA . HIS A 1 87 ? 1.908 0.563 -23.437 1.00 88.31 87 HIS A CA 1
ATOM 650 C C . HIS A 1 87 ? 2.713 0.871 -24.696 1.00 88.31 87 HIS A C 1
ATOM 652 O O . HIS A 1 87 ? 2.444 0.348 -25.781 1.00 88.31 87 HIS A O 1
ATOM 658 N N . SER A 1 88 ? 3.776 1.661 -24.549 1.00 87.69 88 SER A N 1
ATOM 659 C CA . SER A 1 88 ? 4.709 1.920 -25.647 1.00 87.69 88 SER A CA 1
ATOM 660 C C . SER A 1 88 ? 5.491 0.658 -26.037 1.00 87.69 88 SER A C 1
ATOM 662 O O . SER A 1 88 ? 5.685 -0.254 -25.232 1.00 87.69 88 SER A O 1
ATOM 664 N N . VAL A 1 89 ? 5.999 0.612 -27.275 1.00 86.75 89 VAL A N 1
ATOM 665 C CA . VAL A 1 89 ? 6.887 -0.477 -27.738 1.00 86.75 89 VAL A CA 1
ATOM 666 C C . VAL A 1 89 ? 8.141 -0.574 -26.861 1.00 86.75 89 VAL A C 1
ATOM 668 O O . VAL A 1 89 ? 8.659 -1.661 -26.628 1.00 86.75 89 VAL A O 1
ATOM 671 N N . ALA A 1 90 ? 8.607 0.560 -26.331 1.00 88.56 90 ALA A N 1
ATOM 672 C CA . ALA A 1 90 ? 9.729 0.605 -25.405 1.00 88.56 90 ALA A CA 1
ATOM 673 C C . ALA A 1 90 ? 9.407 -0.099 -24.077 1.00 88.56 90 ALA A C 1
ATOM 675 O O . ALA A 1 90 ? 10.187 -0.943 -23.640 1.00 88.56 90 ALA A O 1
ATOM 676 N N . ALA A 1 91 ? 8.234 0.170 -23.490 1.00 88.56 91 ALA A N 1
ATOM 677 C CA . ALA A 1 91 ? 7.796 -0.503 -22.267 1.00 88.56 91 ALA A CA 1
ATOM 678 C C . ALA A 1 91 ? 7.637 -2.014 -22.482 1.00 88.56 91 ALA A C 1
ATOM 680 O O . ALA A 1 91 ? 8.121 -2.798 -21.674 1.00 88.56 91 ALA A O 1
ATOM 681 N N . GLN A 1 92 ? 7.082 -2.423 -23.628 1.00 87.06 92 GLN A N 1
ATOM 682 C CA . GLN A 1 92 ? 7.000 -3.834 -24.037 1.00 87.06 92 GLN A CA 1
ATOM 683 C C . GLN A 1 92 ? 8.378 -4.487 -24.236 1.00 87.06 92 GLN A C 1
ATOM 685 O O . GLN A 1 92 ? 8.530 -5.694 -24.073 1.00 87.06 92 GLN A O 1
ATOM 690 N N . GLY A 1 93 ? 9.399 -3.698 -24.573 1.00 87.31 93 GLY A N 1
ATOM 691 C CA . GLY A 1 93 ? 10.792 -4.139 -24.639 1.00 87.31 93 GLY A CA 1
ATOM 692 C C . GLY A 1 93 ? 11.487 -4.253 -23.275 1.00 87.31 93 GLY A C 1
ATOM 693 O O . GLY A 1 93 ? 12.619 -4.743 -23.225 1.00 87.31 93 GLY A O 1
ATOM 694 N N . GLY A 1 94 ? 10.832 -3.830 -22.188 1.00 88.56 94 GLY A N 1
ATOM 695 C CA . GLY A 1 94 ? 11.393 -3.779 -20.836 1.00 88.56 94 GLY A CA 1
ATOM 696 C C . GLY A 1 94 ? 11.995 -2.423 -20.450 1.00 88.56 94 GLY A C 1
ATOM 697 O O . GLY A 1 94 ? 12.817 -2.365 -19.540 1.00 88.56 94 GLY A O 1
ATOM 698 N N . TYR A 1 95 ? 11.640 -1.334 -21.141 1.00 90.00 95 TYR A N 1
ATOM 699 C CA . TYR A 1 95 ? 12.173 0.004 -20.869 1.00 90.00 95 TYR A CA 1
ATOM 700 C C . TYR A 1 95 ? 11.068 1.039 -20.619 1.00 90.00 95 TYR A C 1
ATOM 702 O O . TYR A 1 95 ? 10.332 1.420 -21.532 1.00 90.00 95 TYR A O 1
ATOM 710 N N . ILE A 1 96 ? 10.989 1.546 -19.385 1.00 89.50 96 ILE A N 1
ATOM 711 C CA . ILE A 1 96 ? 10.093 2.648 -19.014 1.00 89.50 96 ILE A CA 1
ATOM 712 C C . ILE A 1 96 ? 10.791 3.980 -19.305 1.00 89.50 96 ILE A C 1
ATOM 714 O O . ILE A 1 96 ? 11.848 4.283 -18.755 1.00 89.50 96 ILE A O 1
ATOM 718 N N . GLN A 1 97 ? 10.188 4.790 -20.173 1.00 89.62 97 GLN A N 1
ATOM 719 C CA . GLN A 1 97 ? 10.708 6.114 -20.511 1.00 89.62 97 GLN A CA 1
ATOM 720 C C . GLN A 1 97 ? 10.377 7.119 -19.393 1.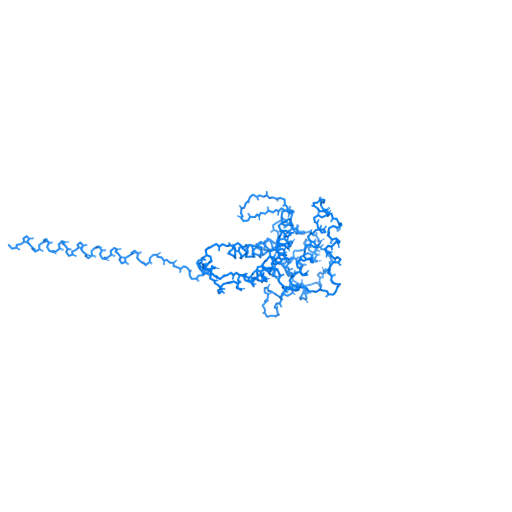00 89.62 97 GLN A C 1
ATOM 722 O O . GLN A 1 97 ? 9.270 7.064 -18.848 1.00 89.62 97 GLN A O 1
ATOM 727 N N . PRO A 1 98 ? 11.268 8.082 -19.087 1.00 87.75 98 PRO A N 1
ATOM 728 C CA . PRO A 1 98 ? 10.988 9.121 -18.098 1.00 87.75 98 PRO A CA 1
ATOM 729 C C . PRO A 1 98 ? 9.668 9.850 -18.377 1.00 87.75 98 PRO A C 1
ATOM 731 O O . PRO A 1 98 ? 9.371 10.198 -19.519 1.00 87.75 98 PRO A O 1
ATOM 734 N N . GLY A 1 99 ? 8.866 10.065 -17.333 1.00 83.38 99 GLY A N 1
ATOM 735 C CA . GLY A 1 99 ? 7.554 10.714 -17.437 1.00 83.38 99 GLY A CA 1
ATOM 736 C C . GLY A 1 99 ? 6.434 9.838 -18.012 1.00 83.38 99 GLY A C 1
ATOM 737 O O . GLY A 1 99 ? 5.284 10.277 -18.035 1.00 83.38 99 GLY A O 1
ATOM 738 N N . SER A 1 100 ? 6.726 8.604 -18.435 1.00 85.31 100 SER A N 1
ATOM 739 C CA . SER A 1 100 ? 5.679 7.646 -18.803 1.00 85.31 100 SER A CA 1
ATOM 740 C C . SER A 1 100 ? 4.922 7.183 -17.568 1.00 85.31 100 SER A C 1
ATOM 742 O O . SER A 1 100 ? 5.501 7.043 -16.493 1.00 85.31 100 SER A O 1
ATOM 744 N N . TYR A 1 101 ? 3.628 6.922 -17.743 1.00 85.56 101 TYR A N 1
ATOM 745 C CA . TYR A 1 101 ? 2.780 6.317 -16.717 1.00 85.56 101 TYR A CA 1
ATOM 746 C C . TYR A 1 101 ? 2.737 7.076 -15.377 1.00 85.56 101 TYR A C 1
ATOM 748 O O . TYR A 1 101 ? 2.505 6.482 -14.326 1.00 85.56 101 TYR A O 1
ATOM 756 N N . SER A 1 102 ? 2.904 8.404 -15.395 1.00 83.00 102 SER A N 1
ATOM 757 C CA . SER A 1 102 ? 2.811 9.252 -14.194 1.00 83.00 102 SER A CA 1
ATOM 758 C C . SER A 1 102 ? 1.475 9.116 -13.450 1.00 83.00 102 SER A C 1
ATOM 760 O O . SER A 1 102 ? 1.423 9.328 -12.239 1.00 83.00 102 SER A O 1
ATOM 762 N N . GLY A 1 103 ? 0.413 8.698 -14.148 1.00 89.75 103 GLY A N 1
ATOM 763 C CA . GLY A 1 103 ? -0.870 8.333 -13.546 1.00 89.75 103 GLY A CA 1
ATOM 764 C C . GLY A 1 103 ? -0.741 7.252 -12.470 1.00 89.75 103 GLY A C 1
ATOM 765 O O . GLY A 1 103 ? -1.330 7.405 -11.411 1.00 89.75 103 GLY A O 1
ATOM 766 N N . HIS A 1 104 ? 0.115 6.242 -12.665 1.00 91.38 104 HIS A N 1
ATOM 767 C CA . HIS A 1 104 ? 0.310 5.157 -11.695 1.00 91.38 104 HIS A CA 1
ATOM 768 C C . HIS A 1 104 ? 0.875 5.665 -10.367 1.00 91.38 104 HIS A C 1
ATOM 770 O O . HIS A 1 104 ? 0.432 5.252 -9.296 1.00 91.38 104 HIS A O 1
ATOM 776 N N . PHE A 1 105 ? 1.826 6.604 -10.442 1.00 92.44 105 PHE A N 1
ATOM 777 C CA . PHE A 1 105 ? 2.333 7.287 -9.257 1.00 92.44 105 PHE A CA 1
ATOM 778 C C . PHE A 1 105 ? 1.195 8.043 -8.573 1.00 92.44 105 PHE A C 1
ATOM 780 O O . PHE A 1 105 ? 0.982 7.875 -7.378 1.00 92.44 105 PHE A O 1
ATOM 787 N N . GLY A 1 106 ? 0.422 8.825 -9.333 1.00 93.19 106 GLY A N 1
ATOM 788 C CA . GLY A 1 106 ? -0.735 9.558 -8.817 1.00 93.19 106 GLY A CA 1
ATOM 789 C C . GLY A 1 106 ? -1.763 8.661 -8.121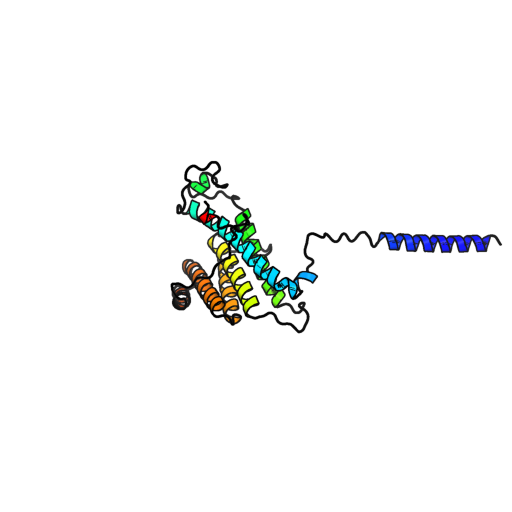 1.00 93.19 106 GLY A C 1
ATOM 790 O O . GLY A 1 106 ? -2.217 8.996 -7.028 1.00 93.19 106 GLY A O 1
ATOM 791 N N . ASP A 1 107 ? -2.086 7.508 -8.702 1.00 93.69 107 ASP A N 1
ATOM 792 C CA . ASP A 1 107 ? -3.044 6.551 -8.144 1.00 93.69 107 ASP A CA 1
ATOM 793 C C . ASP A 1 107 ? -2.549 5.979 -6.807 1.00 93.69 107 ASP A C 1
ATOM 795 O O . ASP A 1 107 ? -3.269 6.022 -5.805 1.00 93.69 107 ASP A O 1
ATOM 799 N N . ALA A 1 108 ? -1.291 5.529 -6.750 1.00 95.38 108 ALA A N 1
ATOM 800 C CA . ALA A 1 108 ? -0.693 4.983 -5.533 1.00 95.38 108 ALA A CA 1
ATOM 801 C C . ALA A 1 108 ? -0.503 6.051 -4.435 1.00 95.38 108 ALA A C 1
ATOM 803 O O . ALA A 1 108 ? -0.759 5.797 -3.256 1.00 95.38 108 ALA A O 1
ATOM 804 N N . GLN A 1 109 ? -0.122 7.277 -4.813 1.00 96.44 109 GLN A N 1
ATOM 805 C CA . GLN A 1 109 ? -0.043 8.429 -3.907 1.00 96.44 109 GLN A CA 1
ATOM 806 C C . GLN A 1 109 ? -1.402 8.763 -3.297 1.00 96.44 109 GLN A C 1
ATOM 808 O O . GLN A 1 109 ? -1.483 9.016 -2.097 1.00 96.44 109 GLN A O 1
ATOM 813 N N . GLN A 1 110 ? -2.466 8.759 -4.102 1.00 95.94 110 GLN A N 1
ATOM 814 C CA . GLN A 1 110 ? -3.819 9.019 -3.617 1.00 95.94 110 GLN A CA 1
ATOM 815 C C . GLN A 1 110 ? -4.304 7.914 -2.682 1.00 95.94 110 GLN A C 1
ATOM 817 O O . GLN A 1 110 ? -4.877 8.223 -1.641 1.00 95.94 110 GLN A O 1
ATOM 822 N N . ALA A 1 111 ? -4.036 6.646 -3.007 1.00 96.75 111 ALA A N 1
ATOM 823 C CA . ALA A 1 111 ? -4.342 5.527 -2.120 1.00 96.75 111 ALA A CA 1
ATOM 824 C C . ALA A 1 111 ? -3.673 5.698 -0.748 1.00 96.75 111 ALA A C 1
ATOM 826 O O . ALA A 1 111 ? -4.342 5.601 0.283 1.00 96.75 111 ALA A O 1
ATOM 827 N N . ARG A 1 112 ? -2.376 6.042 -0.739 1.00 97.56 112 ARG A N 1
ATOM 828 C CA . ARG A 1 112 ? -1.639 6.360 0.491 1.00 97.56 112 ARG A CA 1
ATOM 829 C C . ARG A 1 112 ? -2.278 7.532 1.226 1.00 97.56 112 ARG A C 1
ATOM 831 O O . ARG A 1 112 ? -2.545 7.426 2.416 1.00 97.56 112 ARG A O 1
ATOM 838 N N . PHE A 1 113 ? -2.494 8.643 0.526 1.00 97.12 113 PHE A N 1
ATOM 839 C CA . PHE A 1 113 ? -2.995 9.878 1.114 1.00 97.12 113 PHE A CA 1
ATOM 840 C C . PHE A 1 113 ? -4.342 9.659 1.803 1.00 97.12 113 PHE A C 1
ATOM 842 O O . PHE A 1 113 ? -4.470 9.979 2.975 1.00 97.12 113 PHE A O 1
ATOM 849 N N . ILE A 1 114 ? -5.308 9.030 1.127 1.00 96.19 114 ILE A N 1
ATOM 850 C CA . ILE A 1 114 ? -6.637 8.771 1.700 1.00 96.19 114 ILE A CA 1
ATOM 851 C C . ILE A 1 114 ? -6.528 7.892 2.950 1.00 96.19 114 ILE A C 1
ATOM 853 O O . ILE A 1 114 ? -7.150 8.202 3.964 1.00 96.19 114 ILE A O 1
ATOM 857 N N . ALA A 1 115 ? -5.725 6.824 2.902 1.00 97.06 115 ALA A N 1
ATOM 858 C CA . ALA A 1 115 ? -5.556 5.922 4.037 1.00 97.06 115 ALA A CA 1
ATOM 859 C C . ALA A 1 115 ? -4.898 6.620 5.239 1.00 97.06 115 ALA A C 1
ATOM 861 O O . ALA A 1 115 ? -5.387 6.526 6.362 1.00 97.06 115 ALA A O 1
ATOM 862 N N . GLU A 1 116 ? -3.811 7.358 5.011 1.00 96.88 116 GLU A N 1
ATOM 863 C CA . GLU A 1 116 ? -3.091 8.072 6.069 1.00 96.88 116 GLU A CA 1
ATOM 864 C C . GLU A 1 116 ? -3.911 9.235 6.640 1.00 96.88 116 GLU A C 1
ATOM 866 O O . GLU A 1 116 ? -3.912 9.439 7.853 1.00 96.88 116 GLU A O 1
ATOM 871 N N . THR A 1 117 ? -4.661 9.954 5.802 1.00 93.88 117 THR A N 1
ATOM 872 C CA . THR A 1 117 ? -5.615 10.974 6.252 1.00 93.88 117 THR A CA 1
ATOM 873 C C . THR A 1 117 ? -6.729 10.350 7.086 1.00 93.88 117 THR A C 1
ATOM 875 O O . THR A 1 117 ? -7.062 10.895 8.131 1.00 93.88 117 THR A O 1
ATOM 878 N N . ALA A 1 118 ? -7.265 9.187 6.701 1.00 93.06 118 ALA A N 1
ATOM 879 C CA . ALA A 1 118 ? -8.261 8.484 7.510 1.00 93.06 118 ALA A CA 1
ATOM 880 C C . ALA A 1 118 ? -7.723 8.154 8.911 1.00 93.06 118 ALA A C 1
ATOM 882 O O . ALA A 1 118 ? -8.400 8.401 9.903 1.00 93.06 118 ALA A O 1
ATOM 883 N N . ILE A 1 119 ? -6.484 7.662 9.001 1.00 93.81 119 ILE A N 1
ATOM 884 C CA . ILE A 1 119 ? -5.828 7.348 10.279 1.00 93.81 119 ILE A CA 1
ATOM 885 C C . ILE A 1 119 ? -5.635 8.610 11.122 1.00 93.81 119 ILE A C 1
ATOM 887 O O . ILE A 1 119 ? -5.963 8.598 12.306 1.00 93.81 119 ILE A O 1
ATOM 891 N N . GLN A 1 120 ? -5.139 9.697 10.522 1.00 91.38 120 GLN A N 1
ATOM 892 C CA . GLN A 1 120 ? -4.973 10.983 11.209 1.00 91.38 120 GLN A CA 1
ATOM 893 C C . GLN A 1 120 ? -6.299 11.473 11.778 1.00 91.38 120 GLN A C 1
ATOM 895 O O . GLN A 1 120 ? -6.380 11.796 12.961 1.00 91.38 120 GLN A O 1
ATOM 900 N N . LEU A 1 121 ? -7.345 11.445 10.952 1.00 88.19 121 LEU A N 1
ATOM 901 C CA . LEU A 1 121 ? -8.692 11.794 11.358 1.00 88.19 121 LEU A CA 1
ATOM 902 C C . LEU A 1 121 ? -9.136 10.911 12.533 1.00 88.19 121 LEU A C 1
ATOM 904 O O . LEU A 1 121 ? -9.480 11.445 13.575 1.00 88.19 121 LEU A O 1
ATOM 908 N N . PHE A 1 122 ? -9.015 9.586 12.461 1.00 87.12 122 PHE A N 1
ATOM 909 C CA . PHE A 1 122 ? 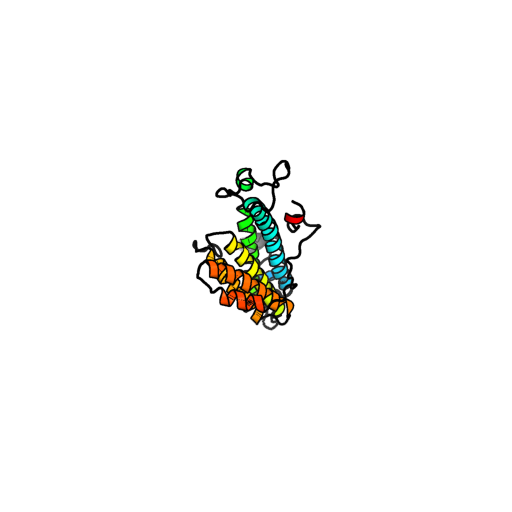-9.421 8.692 13.557 1.00 87.12 122 PHE A CA 1
ATOM 910 C C . PHE A 1 122 ? -8.710 8.949 14.898 1.00 87.12 122 PHE A C 1
ATOM 912 O O . PHE A 1 122 ? -9.211 8.519 15.938 1.00 87.12 122 PHE A O 1
ATOM 919 N N . THR A 1 123 ? -7.561 9.629 14.883 1.00 79.50 123 THR A N 1
ATOM 920 C CA . THR A 1 123 ? -6.809 10.023 16.084 1.00 79.50 123 THR A CA 1
ATOM 921 C C . THR A 1 123 ? -7.068 11.454 16.559 1.00 79.50 123 THR A C 1
ATOM 923 O O . THR A 1 123 ? -6.643 11.801 17.660 1.00 79.50 123 THR A O 1
ATOM 926 N N . ASP A 1 124 ? -7.729 12.285 15.753 1.00 73.06 124 ASP A N 1
ATOM 927 C CA . ASP A 1 124 ? -7.925 13.703 16.047 1.00 73.06 124 ASP A CA 1
ATOM 928 C C . ASP A 1 124 ? -9.101 13.927 17.013 1.00 73.06 124 ASP A C 1
ATOM 930 O O . ASP A 1 124 ? -10.175 13.338 16.877 1.00 73.06 124 ASP A O 1
ATOM 934 N N . ALA A 1 125 ? -8.913 14.833 17.973 1.00 57.19 125 ALA A N 1
ATOM 935 C CA . ALA A 1 125 ? -9.925 15.241 18.946 1.00 57.19 125 ALA A CA 1
ATOM 936 C C . ALA A 1 125 ? -11.089 16.027 18.311 1.00 57.19 125 ALA A C 1
ATOM 938 O O . ALA A 1 125 ? -12.120 16.220 18.950 1.00 57.19 125 ALA A O 1
ATOM 939 N N . ALA A 1 126 ? -10.936 16.475 17.057 1.00 56.47 126 ALA A N 1
ATOM 940 C CA . ALA A 1 126 ? -12.005 17.091 16.268 1.00 56.47 126 ALA A CA 1
ATOM 941 C C . ALA A 1 126 ? -13.162 16.123 15.943 1.00 56.47 126 ALA A C 1
ATOM 943 O O . ALA A 1 126 ? -14.257 16.564 15.586 1.00 56.47 126 ALA A O 1
ATOM 944 N N . TRP A 1 127 ? -12.948 14.812 16.086 1.00 64.56 127 TRP A N 1
ATOM 945 C CA . TRP A 1 127 ? -14.024 13.829 16.037 1.00 64.56 127 TRP A CA 1
ATOM 946 C C . TRP A 1 127 ? -14.847 13.927 17.312 1.00 64.56 127 TRP A C 1
ATOM 948 O O . TRP A 1 127 ? -14.299 13.781 18.401 1.00 64.56 127 TRP A O 1
ATOM 958 N N . GLN A 1 128 ? -16.152 14.189 17.158 1.00 54.97 128 GLN A N 1
ATOM 959 C CA . GLN A 1 128 ? -17.100 14.440 18.250 1.00 54.97 128 GLN A CA 1
ATOM 960 C C . GLN A 1 128 ? -16.765 13.633 19.512 1.00 54.97 128 GLN A C 1
ATOM 962 O O . GLN A 1 128 ? -16.799 12.397 19.504 1.00 54.97 128 GLN A O 1
ATOM 967 N N . GLU A 1 129 ? -16.416 14.356 20.580 1.00 53.03 129 GLU A N 1
ATOM 968 C CA . GLU A 1 129 ? -16.007 13.790 21.863 1.00 53.03 129 GLU A CA 1
ATOM 969 C C . GLU A 1 129 ? -16.997 12.699 22.313 1.00 53.03 129 GLU A C 1
ATOM 971 O O . GLU A 1 129 ? -18.177 12.965 22.541 1.00 53.03 129 GLU A O 1
ATOM 976 N N . GLY A 1 130 ? -16.513 11.457 22.444 1.00 55.69 130 GLY A N 1
ATOM 977 C CA . GLY A 1 130 ? -17.247 10.364 23.096 1.00 55.69 130 GLY A CA 1
ATOM 978 C C . GLY A 1 130 ? -17.482 9.095 22.273 1.00 55.69 130 GLY A C 1
ATOM 979 O O . GLY A 1 130 ? -17.846 8.081 22.868 1.00 55.69 130 GLY A O 1
ATOM 980 N N . VAL A 1 131 ? -17.237 9.091 20.955 1.00 65.56 131 VAL A N 1
ATOM 981 C CA . VAL A 1 131 ? -17.374 7.877 20.121 1.00 65.56 131 VAL A CA 1
ATOM 982 C C . VAL A 1 131 ? -16.037 7.514 19.483 1.00 65.56 131 VAL A C 1
ATOM 984 O O . VAL A 1 131 ? -15.703 7.989 18.395 1.00 65.56 131 VAL A O 1
ATOM 987 N N . GLY A 1 132 ? -15.280 6.644 20.155 1.00 72.81 132 GLY A N 1
ATOM 988 C CA . GLY A 1 132 ? -14.050 6.071 19.607 1.00 72.81 132 GLY A CA 1
ATOM 989 C C . GLY A 1 132 ? -14.271 5.403 18.243 1.00 72.81 132 GLY A C 1
ATOM 990 O O . GLY A 1 132 ? -15.392 5.049 17.865 1.00 72.81 132 GLY A O 1
ATOM 991 N N . VAL A 1 133 ? -13.193 5.259 17.478 1.00 86.19 133 VAL A N 1
ATOM 992 C CA . VAL A 1 133 ? -13.197 4.452 16.253 1.00 86.19 133 VAL A CA 1
ATOM 993 C C . VAL A 1 133 ? -12.880 3.011 16.634 1.00 86.19 133 VAL A C 1
ATOM 995 O O . VAL A 1 133 ? -11.956 2.766 17.410 1.00 86.19 133 VAL A O 1
ATOM 998 N N . GLU A 1 134 ? -13.649 2.065 16.096 1.00 89.81 134 GLU A N 1
ATOM 999 C CA . GLU A 1 134 ? -13.424 0.636 16.317 1.00 89.81 134 GLU A CA 1
ATOM 1000 C C . GLU A 1 134 ? -11.998 0.234 15.917 1.00 89.81 134 GLU A C 1
ATOM 1002 O O . GLU A 1 134 ? -11.504 0.629 14.856 1.00 89.81 134 GLU A O 1
ATOM 1007 N N . GLY A 1 135 ? -11.343 -0.574 16.757 1.00 93.38 135 GLY A N 1
ATOM 1008 C CA . GLY A 1 135 ? -9.945 -0.976 16.563 1.00 93.38 135 GLY A CA 1
ATOM 1009 C C . GLY A 1 135 ? -9.696 -1.618 15.198 1.00 93.38 135 GLY A C 1
ATOM 1010 O O . GLY A 1 135 ? -8.760 -1.234 14.501 1.00 93.38 135 GLY A O 1
ATOM 1011 N N . ASP A 1 136 ? -10.599 -2.496 14.758 1.00 95.94 136 ASP A N 1
ATOM 1012 C CA . ASP A 1 136 ? -10.509 -3.168 13.458 1.00 95.94 136 ASP A CA 1
ATOM 1013 C C . ASP A 1 136 ? -10.615 -2.201 12.274 1.00 95.94 136 ASP A C 1
ATOM 1015 O O . ASP A 1 136 ? -9.948 -2.383 11.259 1.00 95.94 136 ASP A O 1
ATOM 1019 N N . MET A 1 137 ? -11.387 -1.120 12.405 1.00 94.88 137 MET A N 1
ATOM 1020 C CA . MET A 1 137 ? -11.480 -0.093 11.367 1.00 94.88 137 MET A CA 1
ATOM 1021 C C . MET A 1 137 ? -10.182 0.713 11.265 1.00 94.88 137 MET A C 1
ATOM 1023 O O . MET A 1 137 ? -9.703 0.988 10.162 1.00 94.88 137 MET A O 1
ATOM 1027 N N . VAL A 1 138 ? -9.576 1.049 12.408 1.00 95.50 138 VAL A N 1
ATOM 1028 C CA . VAL A 1 138 ? -8.247 1.675 12.439 1.00 95.50 138 VAL A CA 1
ATOM 1029 C C . VAL A 1 138 ? -7.204 0.717 11.860 1.00 95.50 138 VAL A C 1
ATOM 1031 O O . VAL A 1 138 ? -6.376 1.137 11.050 1.00 95.50 138 VAL A O 1
ATOM 1034 N N . ALA A 1 139 ? -7.263 -0.569 12.213 1.00 97.62 139 ALA A N 1
ATOM 1035 C CA . ALA A 1 139 ? -6.365 -1.587 11.685 1.00 97.62 139 ALA A CA 1
ATOM 1036 C C . ALA A 1 139 ? -6.481 -1.714 10.164 1.00 97.62 139 ALA A C 1
ATOM 1038 O O . ALA A 1 139 ? -5.470 -1.706 9.466 1.00 97.62 139 ALA A O 1
ATOM 1039 N N . GLN A 1 140 ? -7.701 -1.747 9.634 1.00 97.19 140 GLN A N 1
ATOM 1040 C CA . GLN A 1 140 ? -7.943 -1.839 8.200 1.00 97.19 140 GLN A CA 1
ATOM 1041 C C . GLN A 1 140 ? -7.422 -0.608 7.441 1.00 97.19 140 GLN A C 1
ATOM 1043 O O . GLN A 1 140 ? -6.785 -0.759 6.398 1.00 97.19 140 GLN A O 1
ATOM 1048 N N . ALA A 1 141 ? -7.605 0.603 7.981 1.00 97.31 141 ALA A N 1
ATOM 1049 C CA . ALA A 1 141 ? -7.023 1.816 7.403 1.00 97.31 141 ALA A CA 1
ATOM 1050 C C . ALA A 1 141 ? -5.484 1.750 7.358 1.00 97.31 141 ALA A C 1
ATOM 1052 O O . ALA A 1 141 ? -4.878 2.060 6.331 1.00 97.31 141 ALA A O 1
ATOM 1053 N N . ASN A 1 142 ? -4.859 1.279 8.443 1.00 98.50 142 ASN A N 1
ATOM 1054 C CA . ASN A 1 142 ? -3.414 1.058 8.519 1.00 98.50 142 ASN A CA 1
ATOM 1055 C C . ASN A 1 142 ? -2.938 -0.007 7.516 1.00 98.50 142 ASN A C 1
ATOM 1057 O O . ASN A 1 142 ? -1.911 0.179 6.870 1.00 98.50 142 ASN A O 1
ATOM 1061 N N . ILE A 1 143 ? -3.691 -1.091 7.312 1.00 98.50 143 ILE A N 1
ATOM 1062 C CA . ILE A 1 143 ? -3.369 -2.117 6.308 1.00 98.50 143 ILE A CA 1
ATOM 1063 C C . ILE A 1 143 ? -3.359 -1.513 4.898 1.00 98.50 143 ILE A C 1
ATOM 1065 O O . ILE A 1 143 ? -2.405 -1.727 4.147 1.00 98.50 143 ILE A O 1
ATOM 1069 N N . TRP A 1 144 ? -4.366 -0.710 4.538 1.00 98.12 144 TRP A N 1
ATOM 1070 C CA . TRP A 1 144 ? -4.399 -0.043 3.231 1.00 98.12 144 TRP A CA 1
ATOM 1071 C C . TRP A 1 144 ? -3.290 0.996 3.069 1.00 98.12 144 TRP A C 1
ATOM 1073 O O . TRP A 1 144 ? -2.658 1.042 2.012 1.00 98.12 144 TRP A O 1
ATOM 1083 N N . ALA A 1 145 ? -2.980 1.762 4.118 1.00 98.50 145 ALA A N 1
ATOM 1084 C CA . ALA A 1 145 ? -1.830 2.665 4.122 1.00 98.50 145 ALA A CA 1
ATOM 1085 C C . ALA A 1 145 ? -0.510 1.896 3.947 1.00 98.50 145 ALA A C 1
ATOM 1087 O O . ALA A 1 145 ? 0.365 2.333 3.196 1.00 98.50 145 ALA A O 1
ATOM 1088 N N . GLY A 1 146 ? -0.371 0.742 4.603 1.00 98.50 146 GLY A N 1
ATOM 1089 C CA . GLY A 1 146 ? 0.788 -0.14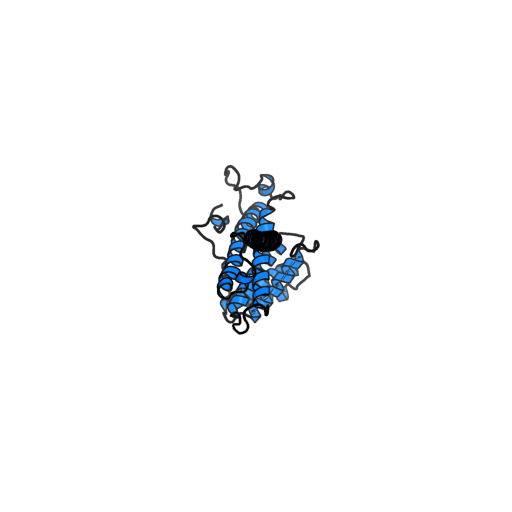0 4.509 1.00 98.50 146 GLY A CA 1
ATOM 1090 C C . GLY A 1 146 ? 0.996 -0.668 3.094 1.00 98.50 146 GLY A C 1
ATOM 1091 O O . GLY A 1 146 ? 2.081 -0.517 2.535 1.00 98.50 146 GLY A O 1
ATOM 1092 N N . TYR A 1 147 ? -0.050 -1.209 2.468 1.00 98.25 147 TYR A N 1
ATOM 1093 C CA . TYR A 1 147 ? 0.035 -1.701 1.092 1.00 98.25 147 TYR A CA 1
ATOM 1094 C C . TYR A 1 147 ? 0.248 -0.586 0.062 1.00 98.25 147 TYR A C 1
ATOM 1096 O O . TYR A 1 147 ? 1.029 -0.779 -0.867 1.00 98.25 147 TYR A O 1
ATOM 1104 N N . ALA A 1 148 ? -0.370 0.587 0.226 1.00 98.12 148 ALA A N 1
ATOM 1105 C CA . ALA A 1 148 ? -0.143 1.718 -0.677 1.00 98.12 148 ALA A CA 1
ATOM 1106 C C . ALA A 1 148 ? 1.304 2.232 -0.605 1.00 98.12 148 ALA A C 1
ATOM 1108 O O . ALA A 1 148 ? 1.943 2.456 -1.632 1.00 98.12 148 ALA A O 1
ATOM 1109 N N . ASN A 1 149 ? 1.845 2.371 0.609 1.00 98.56 149 ASN A N 1
ATOM 1110 C CA . ASN A 1 149 ? 3.248 2.721 0.807 1.00 98.56 149 ASN A CA 1
ATOM 1111 C C . ASN A 1 149 ? 4.180 1.630 0.261 1.00 98.56 149 ASN A C 1
ATOM 1113 O O . ASN A 1 149 ? 5.144 1.936 -0.431 1.00 98.56 149 ASN A O 1
ATOM 1117 N N . ARG A 1 150 ? 3.883 0.352 0.497 1.00 97.88 150 ARG A N 1
ATOM 1118 C CA . ARG A 1 150 ? 4.666 -0.745 -0.077 1.00 97.88 150 ARG A CA 1
ATOM 1119 C C . ARG A 1 150 ? 4.720 -0.657 -1.603 1.00 97.88 150 ARG A C 1
ATOM 1121 O O . ARG A 1 150 ? 5.809 -0.652 -2.161 1.00 97.88 150 ARG A O 1
ATOM 1128 N N . LEU A 1 151 ? 3.567 -0.510 -2.257 1.00 96.75 151 LEU A N 1
ATOM 1129 C CA . LEU A 1 151 ? 3.473 -0.407 -3.713 1.00 96.75 151 LEU A CA 1
ATOM 1130 C C . LEU A 1 151 ? 4.315 0.755 -4.261 1.00 96.75 151 LEU A C 1
ATOM 1132 O O . LEU A 1 151 ? 5.001 0.594 -5.268 1.00 96.75 151 LEU A O 1
ATOM 1136 N N . LEU A 1 152 ? 4.306 1.904 -3.578 1.00 97.25 152 LEU A N 1
ATOM 1137 C CA . LEU A 1 152 ? 5.160 3.042 -3.921 1.00 97.25 152 LEU A CA 1
ATOM 1138 C C . LEU A 1 152 ? 6.651 2.715 -3.758 1.00 97.25 152 LEU A C 1
ATOM 1140 O O . LEU A 1 152 ? 7.432 2.963 -4.672 1.00 97.25 152 LEU A O 1
ATOM 1144 N N . GLY A 1 153 ? 7.042 2.141 -2.620 1.00 96.62 153 GLY A N 1
ATOM 1145 C CA . GLY A 1 153 ? 8.441 1.834 -2.314 1.00 96.62 153 GLY A CA 1
ATOM 1146 C C . GLY A 1 153 ? 9.051 0.727 -3.175 1.00 96.62 153 GLY A C 1
ATOM 1147 O O . GLY A 1 153 ? 10.260 0.706 -3.375 1.00 96.62 153 GLY A O 1
ATOM 1148 N N . GLU A 1 154 ? 8.230 -0.174 -3.713 1.00 95.06 154 GLU A N 1
ATOM 1149 C CA . GLU A 1 154 ? 8.675 -1.222 -4.639 1.00 95.06 154 GLU A CA 1
ATOM 1150 C C . GLU A 1 154 ? 8.873 -0.707 -6.076 1.00 95.06 154 GLU A C 1
ATOM 1152 O O . GLU A 1 154 ? 9.609 -1.322 -6.845 1.00 95.06 154 GLU A O 1
ATOM 1157 N N . ASN A 1 155 ? 8.229 0.407 -6.454 1.00 93.69 155 ASN A N 1
ATOM 1158 C CA . ASN A 1 155 ? 8.140 0.851 -7.853 1.00 93.69 155 ASN A CA 1
ATOM 1159 C C . ASN A 1 155 ? 8.771 2.227 -8.134 1.00 93.69 155 ASN A C 1
ATOM 1161 O O . ASN A 1 155 ? 8.998 2.557 -9.299 1.00 93.69 155 ASN A O 1
ATOM 1165 N N . TRP A 1 156 ? 9.085 3.027 -7.109 1.00 93.06 156 TRP A N 1
ATOM 1166 C CA . TRP A 1 156 ? 9.739 4.331 -7.260 1.00 93.06 156 TRP A CA 1
ATOM 1167 C C . TRP A 1 156 ? 10.985 4.458 -6.385 1.00 93.06 156 TRP A C 1
ATOM 1169 O O . TRP A 1 156 ? 10.956 4.191 -5.187 1.00 93.06 156 TRP A O 1
ATOM 1179 N N . CYS A 1 157 ? 12.077 4.936 -6.988 1.00 92.44 157 CYS A N 1
ATOM 1180 C CA . CYS A 1 157 ? 13.359 5.144 -6.304 1.00 92.44 157 CYS A CA 1
ATOM 1181 C C . CYS A 1 157 ? 13.365 6.351 -5.358 1.00 92.44 157 CYS A C 1
ATOM 1183 O O . CYS A 1 157 ? 14.233 6.446 -4.496 1.00 92.44 157 CYS A O 1
ATOM 1185 N N . GLU A 1 158 ? 12.438 7.288 -5.544 1.00 94.94 158 GLU A N 1
ATOM 1186 C CA . GLU A 1 158 ? 12.371 8.544 -4.804 1.00 94.94 158 GLU A CA 1
ATOM 1187 C C . GLU A 1 158 ? 10.974 8.716 -4.212 1.00 94.94 158 GLU A C 1
ATOM 1189 O O . GLU A 1 158 ? 9.968 8.306 -4.803 1.00 94.94 158 GLU A O 1
ATOM 1194 N N . ALA A 1 159 ? 10.915 9.346 -3.045 1.00 96.12 159 ALA A N 1
ATOM 1195 C CA . ALA A 1 159 ? 9.688 9.623 -2.328 1.00 96.12 159 ALA A CA 1
ATOM 1196 C C . ALA A 1 159 ? 9.414 11.124 -2.243 1.00 96.12 159 ALA A C 1
ATOM 1198 O O . ALA A 1 159 ? 10.304 11.941 -2.042 1.00 96.12 159 ALA A O 1
ATOM 1199 N N . VAL A 1 160 ? 8.139 11.477 -2.360 1.00 95.19 160 VAL A N 1
ATOM 1200 C CA . VAL A 1 160 ? 7.595 12.782 -1.982 1.00 95.19 160 VAL A CA 1
ATOM 1201 C C . VAL A 1 160 ? 6.379 12.527 -1.100 1.00 95.19 160 VAL A C 1
ATOM 1203 O O . VAL A 1 160 ? 5.440 11.831 -1.507 1.00 95.19 160 VAL A O 1
ATOM 1206 N N . ILE A 1 161 ? 6.393 13.063 0.119 1.00 96.62 161 ILE A N 1
ATOM 1207 C CA . ILE A 1 161 ? 5.293 12.931 1.080 1.00 96.62 161 ILE A CA 1
ATOM 1208 C C . ILE A 1 161 ? 4.576 14.274 1.188 1.00 96.62 161 ILE A C 1
ATOM 1210 O O . ILE A 1 161 ? 5.150 15.251 1.653 1.00 96.62 161 ILE A O 1
ATOM 1214 N N . ASN A 1 162 ? 3.313 14.324 0.759 1.00 93.44 162 ASN A N 1
ATOM 1215 C CA . ASN A 1 162 ? 2.416 15.477 0.929 1.00 93.44 162 ASN A CA 1
ATOM 1216 C C . ASN A 1 162 ? 3.007 16.820 0.447 1.00 93.44 162 ASN A C 1
ATOM 1218 O O . ASN A 1 162 ? 2.866 17.844 1.108 1.00 93.44 162 ASN A O 1
ATOM 1222 N N . GLY A 1 163 ? 3.686 16.807 -0.706 1.00 92.25 163 GLY A N 1
ATOM 1223 C CA . GLY A 1 163 ? 4.330 17.997 -1.279 1.00 92.25 163 GLY A CA 1
ATOM 1224 C C . GLY A 1 163 ? 5.624 18.425 -0.577 1.00 92.25 163 GLY A C 1
ATOM 1225 O O . GLY A 1 163 ? 6.115 19.522 -0.834 1.00 92.25 163 GLY A O 1
ATOM 1226 N N . GLY A 1 164 ? 6.162 17.582 0.309 1.00 95.00 164 GLY A N 1
ATOM 1227 C CA . GLY A 1 164 ? 7.453 17.773 0.961 1.00 95.00 164 GLY A CA 1
ATOM 1228 C C . GLY A 1 164 ? 8.655 17.672 0.009 1.00 95.00 164 GLY A C 1
ATOM 1229 O O . GLY A 1 164 ? 8.487 17.555 -1.209 1.00 95.00 164 GLY A O 1
ATOM 1230 N N . PRO A 1 165 ? 9.885 17.741 0.551 1.00 96.75 165 PRO A N 1
ATOM 1231 C CA . PRO A 1 165 ? 11.096 17.582 -0.245 1.00 96.75 165 PRO A CA 1
ATOM 1232 C C . PRO A 1 165 ? 11.188 16.181 -0.863 1.00 96.75 165 PRO A C 1
ATOM 1234 O O . PRO A 1 165 ? 10.500 15.249 -0.450 1.00 96.75 165 PRO A O 1
ATOM 1237 N N . LEU A 1 166 ? 12.068 16.051 -1.853 1.00 96.50 166 LEU A N 1
ATOM 1238 C CA . LEU A 1 166 ? 12.447 14.761 -2.413 1.00 96.50 166 LEU A CA 1
ATOM 1239 C C . LEU A 1 166 ? 13.245 13.961 -1.375 1.00 96.50 166 LEU A C 1
ATOM 1241 O O . LEU A 1 166 ? 14.216 14.468 -0.809 1.00 96.50 166 LEU A O 1
ATOM 1245 N N . GLU A 1 167 ? 12.841 12.720 -1.154 1.00 97.56 167 GLU A N 1
ATOM 1246 C CA . GLU A 1 167 ? 13.429 11.779 -0.207 1.00 97.56 167 GLU A CA 1
ATOM 1247 C C . GLU A 1 167 ? 13.786 10.457 -0.904 1.00 97.56 167 GLU A C 1
ATOM 1249 O O . GLU A 1 167 ? 13.414 10.209 -2.052 1.00 97.56 167 GLU A O 1
ATOM 1254 N N . ASP A 1 168 ? 14.500 9.587 -0.194 1.00 96.81 168 ASP A N 1
ATOM 1255 C CA . ASP A 1 168 ? 14.791 8.230 -0.654 1.00 96.81 168 ASP A CA 1
ATOM 1256 C C . ASP A 1 168 ? 13.509 7.372 -0.719 1.00 96.81 168 ASP A C 1
ATOM 1258 O O . ASP A 1 168 ? 12.667 7.428 0.181 1.00 96.81 168 ASP A O 1
ATOM 1262 N N . GLY A 1 169 ? 13.347 6.561 -1.769 1.00 95.44 169 GLY A N 1
ATOM 1263 C CA . GLY A 1 169 ? 12.161 5.719 -1.980 1.00 95.44 169 GLY A CA 1
ATOM 1264 C C . GLY A 1 169 ? 11.888 4.721 -0.848 1.00 95.44 169 GLY A C 1
ATOM 1265 O O . GLY A 1 169 ? 10.727 4.389 -0.583 1.00 95.44 169 GLY A O 1
ATOM 1266 N N . LEU A 1 170 ? 12.918 4.308 -0.095 1.00 97.31 170 LEU A N 1
ATOM 1267 C CA . LEU A 1 170 ? 12.767 3.423 1.065 1.00 97.31 170 LEU A CA 1
ATOM 1268 C C . LEU A 1 170 ? 11.964 4.074 2.197 1.00 97.31 170 LEU A C 1
ATOM 1270 O O . LEU A 1 170 ? 11.459 3.359 3.066 1.00 97.31 170 LEU A O 1
ATOM 1274 N N . VAL A 1 171 ? 11.778 5.401 2.191 1.00 98.12 171 VAL A N 1
ATOM 1275 C CA . VAL A 1 171 ? 10.862 6.088 3.116 1.00 98.12 171 VAL A CA 1
ATOM 1276 C C . VAL A 1 171 ? 9.462 5.490 3.036 1.00 98.12 171 VAL A C 1
ATOM 1278 O O . VAL A 1 171 ? 8.843 5.266 4.077 1.00 98.12 171 VAL A O 1
ATOM 1281 N N . TYR A 1 172 ? 8.975 5.147 1.842 1.00 98.50 172 TYR A N 1
ATOM 1282 C CA . TYR A 1 172 ? 7.681 4.487 1.709 1.00 98.50 172 TYR A CA 1
ATOM 1283 C C . TYR A 1 172 ? 7.649 3.138 2.431 1.00 98.50 172 TYR A C 1
ATOM 1285 O O . TYR A 1 172 ? 6.743 2.880 3.218 1.00 98.50 172 TYR A O 1
ATOM 1293 N N . LEU A 1 173 ? 8.669 2.299 2.260 1.00 98.38 173 LEU A N 1
ATOM 1294 C CA . LEU A 1 173 ? 8.735 0.999 2.934 1.00 98.38 173 LEU A CA 1
ATOM 1295 C C . LEU A 1 173 ? 8.832 1.136 4.461 1.00 98.38 173 LEU A C 1
ATOM 1297 O O . LEU A 1 173 ? 8.154 0.411 5.185 1.00 98.38 173 LEU A O 1
ATOM 1301 N N . LYS A 1 174 ? 9.596 2.111 4.965 1.00 98.31 174 LYS A N 1
ATOM 1302 C CA . LYS A 1 174 ? 9.682 2.407 6.408 1.00 98.31 174 LYS A CA 1
ATOM 1303 C C . LYS A 1 174 ? 8.328 2.835 6.977 1.00 98.31 174 LYS A C 1
ATOM 1305 O O . LYS A 1 174 ? 7.930 2.379 8.048 1.00 98.31 174 LYS A O 1
ATOM 1310 N N . ARG A 1 175 ? 7.579 3.662 6.239 1.00 98.38 175 ARG A N 1
ATOM 1311 C CA . ARG A 1 175 ? 6.194 4.008 6.594 1.00 98.38 175 ARG A CA 1
ATOM 1312 C C . ARG A 1 175 ? 5.312 2.766 6.596 1.00 98.38 175 ARG A C 1
ATOM 1314 O O . ARG A 1 175 ? 4.599 2.552 7.568 1.00 98.38 175 ARG A O 1
ATOM 1321 N N . ALA A 1 176 ? 5.392 1.931 5.560 1.00 98.75 176 ALA A N 1
ATOM 1322 C CA . ALA A 1 176 ? 4.599 0.711 5.457 1.00 98.75 176 ALA A CA 1
ATOM 1323 C C . ALA A 1 176 ? 4.818 -0.238 6.648 1.00 98.75 176 ALA A C 1
ATOM 1325 O O . ALA A 1 176 ? 3.845 -0.739 7.208 1.00 98.75 176 ALA A O 1
ATOM 1326 N N . GLU A 1 177 ? 6.066 -0.444 7.084 1.00 98.62 177 GLU A N 1
ATOM 1327 C CA . GLU A 1 177 ? 6.376 -1.256 8.270 1.00 98.62 177 GLU A CA 1
ATOM 1328 C C . GLU A 1 177 ? 5.698 -0.711 9.539 1.00 98.62 177 GLU A C 1
ATOM 1330 O O . GLU A 1 177 ? 5.125 -1.482 10.320 1.00 98.62 177 GLU A O 1
ATOM 1335 N N . GLY A 1 178 ? 5.742 0.611 9.732 1.00 98.44 178 GLY A N 1
ATOM 1336 C CA . GLY A 1 178 ? 5.074 1.287 10.844 1.00 98.44 178 GLY A CA 1
ATOM 1337 C C . GLY A 1 178 ? 3.557 1.101 10.804 1.00 98.44 178 GLY A C 1
ATOM 1338 O O . GLY A 1 178 ? 2.970 0.692 11.802 1.00 98.44 178 GLY A O 1
ATOM 1339 N N . GLN A 1 179 ? 2.940 1.304 9.636 1.00 98.62 179 GLN A N 1
ATOM 1340 C CA . GLN A 1 179 ? 1.497 1.130 9.444 1.00 98.62 179 GLN A CA 1
ATOM 1341 C C . GLN A 1 179 ? 1.059 -0.312 9.731 1.00 98.62 179 GLN A C 1
ATOM 1343 O O . GLN A 1 179 ? 0.120 -0.538 10.488 1.00 98.62 179 GLN A O 1
ATOM 1348 N N . PHE A 1 180 ? 1.770 -1.318 9.214 1.00 98.81 180 PHE A N 1
ATOM 1349 C CA . PHE A 1 180 ? 1.444 -2.710 9.535 1.00 98.81 180 PHE A CA 1
ATOM 1350 C C . PHE A 1 180 ? 1.633 -3.026 11.023 1.00 98.81 180 PHE A C 1
ATOM 1352 O O . PHE A 1 180 ? 0.860 -3.794 11.589 1.00 98.81 180 PHE A O 1
ATOM 1359 N N . THR A 1 181 ? 2.617 -2.413 11.682 1.00 98.56 181 THR A N 1
ATOM 1360 C CA . THR A 1 181 ? 2.803 -2.584 13.128 1.00 98.56 181 THR A CA 1
ATOM 1361 C C . THR A 1 181 ? 1.638 -2.008 13.927 1.00 98.56 181 THR A C 1
ATOM 1363 O O . THR A 1 181 ? 1.110 -2.690 14.805 1.00 98.56 181 THR A O 1
ATOM 1366 N N . GLU A 1 182 ? 1.173 -0.811 13.577 1.00 98.25 182 GLU A N 1
ATOM 1367 C CA . GLU A 1 182 ? -0.021 -0.225 14.186 1.00 98.25 182 GLU A CA 1
ATOM 1368 C C . GLU A 1 182 ? -1.282 -1.037 13.880 1.00 98.25 182 GLU A C 1
AT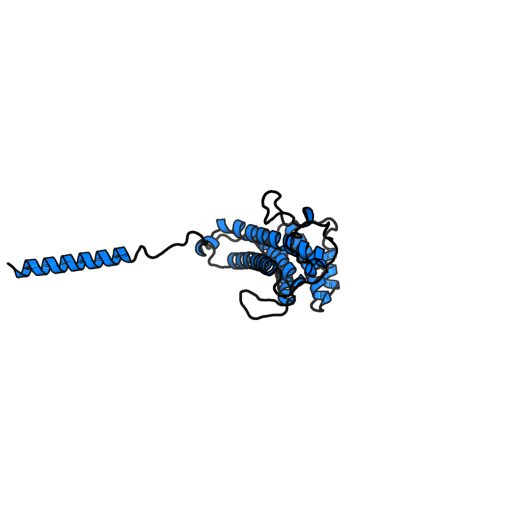OM 1370 O O . GLU A 1 182 ? -2.086 -1.265 14.780 1.00 98.25 182 GLU A O 1
ATOM 1375 N N . ALA A 1 183 ? -1.435 -1.566 12.663 1.00 98.31 183 ALA A N 1
ATOM 1376 C CA . ALA A 1 183 ? -2.564 -2.428 12.331 1.00 98.31 183 ALA A CA 1
ATOM 1377 C C . ALA A 1 183 ? -2.666 -3.643 13.263 1.00 98.31 183 ALA A C 1
ATOM 1379 O O . ALA A 1 183 ? -3.740 -3.913 13.796 1.00 98.31 183 ALA A O 1
ATOM 1380 N N . MET A 1 184 ? -1.554 -4.337 13.527 1.00 98.31 184 MET A N 1
ATOM 1381 C CA . MET A 1 184 ? -1.553 -5.471 14.460 1.00 98.31 184 MET A CA 1
ATOM 1382 C C . MET A 1 184 ? -1.930 -5.064 15.888 1.00 98.31 184 MET A C 1
ATOM 1384 O O . MET A 1 184 ? -2.588 -5.834 16.579 1.00 98.31 184 MET A O 1
ATOM 1388 N N . ASN A 1 185 ? -1.515 -3.874 16.334 1.00 97.38 185 ASN A N 1
ATOM 1389 C CA . ASN A 1 185 ? -1.817 -3.373 17.677 1.00 97.38 185 ASN A CA 1
ATOM 1390 C C . ASN A 1 185 ? -3.301 -3.010 17.845 1.00 97.38 185 ASN A C 1
ATOM 1392 O O . ASN A 1 185 ? -3.804 -2.981 18.967 1.00 97.38 185 ASN A O 1
ATOM 1396 N N . ARG A 1 186 ? -3.987 -2.681 16.744 1.00 96.31 186 ARG A N 1
ATOM 1397 C CA . ARG A 1 186 ? -5.389 -2.237 16.738 1.00 96.31 186 ARG A CA 1
ATOM 1398 C C . ARG A 1 186 ? -6.376 -3.352 16.396 1.00 96.31 186 ARG A C 1
ATOM 1400 O O . ARG A 1 186 ? -7.531 -3.252 16.800 1.00 96.31 186 ARG A O 1
ATOM 1407 N N . ALA A 1 187 ? -5.934 -4.376 15.669 1.00 97.31 187 ALA A N 1
ATOM 1408 C CA . ALA A 1 187 ? -6.774 -5.469 15.199 1.00 97.31 187 ALA A CA 1
ATOM 1409 C C . ALA A 1 187 ? -7.200 -6.406 16.341 1.00 97.31 187 ALA A C 1
ATOM 1411 O O . ALA A 1 187 ? -6.381 -7.131 16.918 1.00 97.31 187 ALA A O 1
ATOM 1412 N N . ASN A 1 188 ? -8.503 -6.445 16.603 1.00 97.06 188 ASN A N 1
ATOM 1413 C CA . ASN A 1 188 ? -9.147 -7.514 17.356 1.00 97.06 188 ASN A CA 1
ATOM 1414 C C . ASN A 1 188 ? -9.367 -8.736 16.451 1.00 97.06 188 ASN A C 1
ATOM 1416 O O . ASN A 1 188 ? -9.150 -9.869 16.888 1.00 97.06 188 ASN A O 1
ATOM 1420 N N . ASP A 1 189 ? -9.733 -8.506 15.188 1.00 97.44 189 ASP A N 1
ATOM 1421 C CA . ASP A 1 189 ? -9.917 -9.541 14.172 1.00 97.44 189 ASP A CA 1
ATOM 1422 C C . ASP A 1 189 ? -8.584 -10.227 13.801 1.00 97.44 189 ASP A C 1
ATOM 1424 O O . ASP A 1 189 ? -7.583 -9.585 13.467 1.00 97.44 189 ASP A O 1
ATOM 1428 N N . GLU A 1 190 ? -8.575 -11.562 13.861 1.00 96.88 190 GLU A N 1
ATOM 1429 C CA . GLU A 1 190 ? -7.398 -12.387 13.558 1.00 96.88 190 GLU A CA 1
ATOM 1430 C C . GLU A 1 190 ? -6.952 -12.256 12.100 1.00 96.88 190 GLU A C 1
ATOM 1432 O O . GLU A 1 190 ? -5.758 -12.188 11.823 1.00 96.88 190 GLU A O 1
ATOM 1437 N N . THR A 1 191 ? -7.898 -12.166 11.166 1.00 97.69 191 THR A N 1
ATOM 1438 C CA . THR A 1 191 ? -7.625 -12.027 9.731 1.00 97.69 191 THR A CA 1
ATOM 1439 C C . THR A 1 191 ? -6.903 -10.718 9.454 1.00 97.69 191 THR A C 1
ATOM 1441 O O . THR A 1 191 ? -5.907 -10.710 8.733 1.00 97.69 191 THR A O 1
ATOM 1444 N N . LEU A 1 192 ? -7.358 -9.610 10.049 1.00 98.12 192 LEU A N 1
ATOM 1445 C CA . LEU A 1 192 ? -6.695 -8.310 9.904 1.00 98.12 192 LEU A CA 1
ATOM 1446 C C . LEU A 1 192 ? -5.286 -8.333 10.499 1.00 98.12 192 LEU A C 1
ATOM 1448 O O . LEU A 1 192 ? -4.343 -7.814 9.898 1.00 98.12 192 LEU A O 1
ATOM 1452 N N . ARG A 1 193 ? -5.117 -8.973 11.657 1.00 98.25 193 ARG A N 1
ATOM 1453 C CA . ARG A 1 193 ? -3.807 -9.090 12.300 1.00 98.25 193 ARG A CA 1
ATOM 1454 C C . ARG A 1 193 ? -2.843 -9.945 11.478 1.00 98.25 193 ARG A C 1
ATOM 1456 O O . ARG A 1 193 ? -1.716 -9.510 11.248 1.00 98.25 193 ARG A O 1
ATOM 1463 N N . THR A 1 194 ? -3.288 -11.082 10.948 1.00 98.31 194 THR A N 1
ATOM 1464 C CA . THR A 1 194 ? -2.489 -11.925 10.044 1.00 98.31 194 THR A CA 1
ATOM 1465 C C . THR A 1 194 ? -2.185 -11.214 8.725 1.00 98.31 194 THR A C 1
ATOM 1467 O O . THR A 1 194 ? -1.049 -11.273 8.254 1.00 98.31 194 THR A O 1
ATOM 1470 N N . ALA A 1 195 ? -3.131 -10.453 8.164 1.00 98.19 195 ALA A N 1
ATOM 1471 C CA . ALA A 1 195 ? -2.892 -9.625 6.979 1.00 98.19 195 ALA A CA 1
ATOM 1472 C C . ALA A 1 195 ? -1.799 -8.577 7.224 1.00 98.19 195 ALA A C 1
ATOM 1474 O O . ALA A 1 195 ? -0.913 -8.391 6.386 1.00 98.19 195 ALA A O 1
ATOM 1475 N N . ALA A 1 196 ? -1.813 -7.931 8.391 1.00 98.62 196 ALA A N 1
ATOM 1476 C CA . ALA A 1 196 ? -0.782 -6.978 8.776 1.00 98.62 196 ALA A CA 1
ATOM 1477 C C . ALA A 1 196 ? 0.595 -7.643 8.956 1.00 98.62 196 ALA A C 1
ATOM 1479 O O . ALA A 1 196 ? 1.592 -7.113 8.461 1.00 98.62 196 ALA A O 1
ATOM 1480 N N . ILE A 1 197 ? 0.661 -8.826 9.581 1.00 98.56 197 ILE A N 1
ATOM 1481 C CA . ILE A 1 197 ? 1.902 -9.615 9.699 1.00 98.56 197 ILE A CA 1
ATOM 1482 C C . ILE A 1 197 ? 2.443 -9.971 8.307 1.00 98.56 197 ILE A C 1
ATOM 1484 O O . ILE A 1 197 ? 3.617 -9.729 8.019 1.00 98.56 197 ILE A O 1
ATOM 1488 N N . ALA A 1 198 ? 1.587 -10.481 7.419 1.00 98.31 198 ALA A N 1
ATOM 1489 C CA . ALA A 1 198 ? 1.958 -10.850 6.056 1.00 98.31 198 ALA A CA 1
ATOM 1490 C C . ALA A 1 198 ? 2.455 -9.643 5.243 1.00 98.31 198 ALA A C 1
ATOM 1492 O O . ALA A 1 198 ? 3.443 -9.744 4.509 1.00 98.31 198 ALA A O 1
ATOM 1493 N N . GLY A 1 199 ? 1.791 -8.491 5.368 1.00 98.19 199 GLY A N 1
ATOM 1494 C CA . GLY A 1 199 ? 2.215 -7.238 4.746 1.00 98.19 199 GLY A CA 1
ATOM 1495 C C . GLY A 1 199 ? 3.577 -6.767 5.261 1.00 98.19 199 GLY A C 1
ATOM 1496 O O . GLY A 1 199 ? 4.462 -6.437 4.466 1.00 98.19 199 GLY A O 1
ATOM 1497 N N . ARG A 1 200 ? 3.792 -6.817 6.582 1.00 98.56 200 ARG A N 1
ATOM 1498 C CA . ARG A 1 200 ? 5.065 -6.435 7.206 1.00 98.56 200 ARG A CA 1
ATOM 1499 C C . ARG A 1 200 ? 6.211 -7.359 6.811 1.00 98.56 200 ARG A C 1
ATOM 1501 O O . ARG A 1 200 ? 7.303 -6.862 6.544 1.00 98.56 200 ARG A O 1
ATOM 1508 N N . ALA A 1 201 ? 5.968 -8.665 6.707 1.00 98.50 201 ALA A N 1
ATOM 1509 C CA . ALA A 1 201 ? 6.959 -9.627 6.228 1.00 98.50 201 ALA A CA 1
ATOM 1510 C C . ALA A 1 201 ? 7.479 -9.255 4.828 1.00 98.50 201 ALA A C 1
ATOM 1512 O O . ALA A 1 201 ? 8.689 -9.225 4.600 1.00 98.50 201 ALA A O 1
ATOM 1513 N N . GLN A 1 202 ? 6.566 -8.908 3.913 1.00 97.75 202 GLN A N 1
ATOM 1514 C CA . GLN A 1 202 ? 6.892 -8.509 2.539 1.00 97.75 202 GLN A CA 1
ATOM 1515 C C . GLN A 1 202 ? 7.707 -7.208 2.503 1.00 97.75 202 GLN A C 1
ATOM 1517 O O . GLN A 1 202 ? 8.745 -7.142 1.845 1.00 97.75 202 GLN A O 1
ATOM 1522 N N . VAL A 1 203 ? 7.300 -6.200 3.281 1.00 98.56 203 VAL A N 1
ATOM 1523 C CA . VAL A 1 203 ? 8.044 -4.936 3.415 1.00 98.56 203 VAL A CA 1
ATOM 1524 C C . VAL A 1 203 ? 9.440 -5.162 3.997 1.00 98.56 203 VAL A C 1
ATOM 1526 O O . VAL A 1 203 ? 10.420 -4.622 3.488 1.00 98.56 203 VAL A O 1
ATOM 1529 N N . ARG A 1 204 ? 9.558 -5.988 5.041 1.00 98.50 204 ARG A N 1
ATOM 1530 C CA . ARG A 1 204 ? 10.842 -6.305 5.679 1.00 98.50 204 ARG A CA 1
ATOM 1531 C C . ARG A 1 204 ? 11.783 -7.063 4.757 1.00 98.50 204 ARG A C 1
ATOM 1533 O O . ARG A 1 204 ? 12.981 -6.820 4.821 1.00 98.50 204 ARG A O 1
ATOM 1540 N N . ALA A 1 205 ? 11.271 -7.944 3.900 1.00 98.25 205 ALA A N 1
ATOM 1541 C CA . ALA A 1 205 ? 12.082 -8.613 2.884 1.00 98.25 205 ALA A CA 1
ATOM 1542 C C . ALA A 1 205 ? 12.689 -7.599 1.894 1.00 98.25 205 ALA A C 1
ATOM 1544 O O . ALA A 1 205 ? 13.887 -7.651 1.600 1.00 98.25 205 ALA A O 1
ATOM 1545 N N . PHE A 1 206 ? 11.895 -6.621 1.449 1.00 97.31 206 PHE A N 1
ATOM 1546 C CA . PHE A 1 206 ? 12.391 -5.522 0.619 1.00 97.31 206 PHE A CA 1
ATOM 1547 C C . PHE A 1 206 ? 13.430 -4.675 1.361 1.00 97.31 206 PHE A C 1
ATOM 1549 O O . PHE A 1 206 ? 14.547 -4.525 0.877 1.00 97.31 206 PHE A O 1
ATOM 1556 N N . LEU A 1 207 ? 13.126 -4.196 2.570 1.00 98.12 207 LEU A N 1
ATOM 1557 C CA . LEU A 1 207 ? 14.073 -3.423 3.385 1.00 98.12 207 LEU A CA 1
ATOM 1558 C C . LEU A 1 207 ? 15.376 -4.195 3.660 1.00 98.12 207 LEU A C 1
ATOM 1560 O O . LEU A 1 207 ? 16.457 -3.610 3.629 1.00 98.12 207 LEU A O 1
ATOM 1564 N N . ALA A 1 208 ? 15.301 -5.511 3.871 1.00 97.94 208 ALA A N 1
ATOM 1565 C CA . ALA A 1 208 ? 16.472 -6.358 4.082 1.00 97.94 208 ALA A CA 1
ATOM 1566 C C . ALA A 1 208 ? 17.367 -6.466 2.843 1.00 97.94 208 ALA A C 1
ATOM 1568 O O . ALA A 1 208 ? 18.587 -6.555 2.979 1.00 97.94 208 ALA A O 1
ATOM 1569 N N . THR A 1 209 ? 16.788 -6.393 1.642 1.00 96.50 209 THR A N 1
ATOM 1570 C CA . THR A 1 209 ? 17.548 -6.336 0.382 1.00 96.50 209 THR A CA 1
ATOM 1571 C C . THR A 1 209 ? 18.444 -5.095 0.319 1.00 96.50 209 THR A C 1
ATOM 1573 O O . THR A 1 209 ? 19.544 -5.161 -0.227 1.00 96.50 209 THR A O 1
ATOM 1576 N N . TYR A 1 210 ? 18.019 -3.993 0.944 1.00 95.62 210 TYR A N 1
ATOM 1577 C CA . TYR A 1 210 ? 18.765 -2.732 1.019 1.00 95.62 210 TYR A CA 1
ATOM 1578 C C . TYR A 1 210 ? 19.536 -2.540 2.337 1.00 95.62 210 TYR A C 1
ATOM 1580 O O . TYR A 1 210 ? 20.119 -1.484 2.557 1.00 95.62 210 TYR A O 1
ATOM 1588 N N . GLY A 1 211 ? 19.572 -3.547 3.217 1.00 96.31 211 GLY A N 1
ATOM 1589 C CA . GLY A 1 211 ? 20.284 -3.471 4.498 1.00 96.31 211 GLY A CA 1
ATOM 1590 C C . GLY A 1 211 ? 19.601 -2.620 5.578 1.00 96.31 211 GLY A C 1
ATOM 1591 O O . GLY A 1 211 ? 20.212 -2.348 6.607 1.00 96.31 211 GLY A O 1
ATOM 1592 N N . GLU A 1 212 ? 18.340 -2.231 5.378 1.00 95.94 212 GLU A N 1
ATOM 1593 C CA . GLU A 1 212 ? 17.536 -1.451 6.336 1.00 95.94 212 GLU A CA 1
ATOM 1594 C C . GLU A 1 212 ? 16.764 -2.344 7.327 1.00 95.94 212 GLU A C 1
ATOM 1596 O O . GLU A 1 212 ? 16.249 -1.872 8.338 1.00 95.94 212 GLU A O 1
ATOM 1601 N N . ALA A 1 213 ? 16.691 -3.648 7.051 1.00 95.62 213 ALA A N 1
ATOM 1602 C CA . ALA A 1 213 ? 16.136 -4.669 7.936 1.00 95.62 213 ALA A CA 1
ATOM 1603 C C . ALA A 1 213 ? 16.954 -5.970 7.840 1.00 95.62 213 ALA A C 1
ATOM 1605 O O . ALA A 1 213 ? 17.884 -6.082 7.042 1.00 95.62 213 ALA A O 1
ATOM 1606 N N . SER A 1 214 ? 16.617 -6.980 8.646 1.00 97.38 214 SER A N 1
ATOM 1607 C CA . SER A 1 214 ? 17.220 -8.311 8.541 1.00 97.38 214 SER A CA 1
ATOM 1608 C C . SER A 1 214 ? 16.262 -9.320 7.908 1.00 97.38 214 SER A C 1
ATOM 1610 O O . SER A 1 214 ? 15.061 -9.338 8.190 1.00 97.38 214 SER A O 1
ATOM 1612 N N . TRP A 1 215 ? 16.817 -10.248 7.125 1.00 97.81 215 TRP A N 1
ATOM 1613 C CA . TRP A 1 215 ? 16.070 -11.398 6.605 1.00 97.81 215 TRP A CA 1
ATOM 1614 C C . TRP A 1 215 ? 15.481 -12.274 7.718 1.00 97.81 215 TRP A C 1
ATOM 1616 O O . TRP A 1 215 ? 14.431 -12.879 7.526 1.00 97.81 215 TRP A O 1
ATOM 1626 N N . SER A 1 216 ? 16.103 -12.299 8.904 1.00 98.00 216 SER A N 1
ATOM 1627 C CA . SER A 1 216 ? 15.558 -13.004 10.069 1.00 98.00 216 SER A CA 1
ATOM 1628 C C . SER A 1 216 ? 14.234 -12.406 10.552 1.00 98.00 216 SER A C 1
ATOM 1630 O O . SER A 1 216 ? 13.335 -13.157 10.918 1.00 98.00 216 SER A O 1
ATOM 1632 N N . ASN A 1 217 ? 14.083 -11.077 10.518 1.00 92.88 217 ASN A N 1
ATOM 1633 C CA . ASN A 1 217 ? 12.843 -10.411 10.919 1.00 92.88 217 ASN A CA 1
ATOM 1634 C C . ASN A 1 217 ? 11.725 -10.672 9.903 1.00 92.88 217 ASN A C 1
ATOM 1636 O O . ASN A 1 217 ? 10.602 -10.975 10.298 1.00 92.88 217 ASN A O 1
ATOM 1640 N N . ALA A 1 218 ? 12.044 -10.606 8.605 1.00 97.62 218 ALA A N 1
ATOM 1641 C CA . ALA A 1 218 ? 11.102 -10.945 7.539 1.00 97.62 218 ALA A CA 1
ATOM 1642 C C . ALA A 1 218 ? 10.629 -12.406 7.647 1.00 97.62 218 ALA A C 1
ATOM 1644 O O . ALA A 1 218 ? 9.432 -12.675 7.585 1.00 97.62 218 ALA A O 1
ATOM 1645 N N . TYR A 1 219 ? 11.563 -13.336 7.882 1.00 97.94 219 TYR A N 1
ATOM 1646 C CA . TYR A 1 219 ? 11.253 -14.751 8.085 1.00 97.94 219 TYR A CA 1
ATOM 1647 C C . TYR A 1 219 ? 10.379 -14.981 9.321 1.00 97.94 219 TYR A C 1
ATOM 1649 O O . TYR A 1 219 ? 9.439 -15.762 9.256 1.00 97.94 219 TYR A O 1
ATOM 1657 N N . SER A 1 220 ? 10.660 -14.301 10.437 1.00 97.06 220 SER A N 1
ATOM 1658 C CA . SER A 1 220 ? 9.871 -14.454 11.664 1.00 97.06 220 SER A CA 1
ATOM 1659 C C . SER A 1 220 ? 8.407 -14.056 11.468 1.00 97.06 220 SER A C 1
ATOM 1661 O O . SER A 1 220 ? 7.521 -14.750 11.965 1.00 97.06 220 SER A O 1
ATOM 1663 N N . ASP A 1 221 ? 8.150 -12.960 10.749 1.00 97.62 221 ASP A N 1
ATOM 1664 C CA . ASP A 1 221 ? 6.781 -12.557 10.419 1.00 97.62 221 ASP A CA 1
ATOM 1665 C C . ASP A 1 221 ? 6.143 -13.568 9.452 1.00 97.62 221 ASP A C 1
ATOM 1667 O O . ASP A 1 221 ? 5.053 -14.064 9.718 1.00 97.62 221 ASP A O 1
ATOM 1671 N N . ALA A 1 222 ? 6.844 -13.945 8.376 1.00 97.81 222 ALA A N 1
ATOM 1672 C CA . ALA A 1 222 ? 6.330 -14.886 7.377 1.00 97.81 222 ALA A CA 1
ATOM 1673 C C . ALA A 1 222 ? 6.007 -16.273 7.961 1.00 97.81 222 ALA A C 1
ATOM 1675 O O . ALA A 1 222 ? 4.996 -16.867 7.606 1.00 97.81 222 ALA A O 1
ATOM 1676 N N . ALA A 1 223 ? 6.826 -16.776 8.888 1.00 97.69 223 ALA A N 1
ATOM 1677 C CA . ALA A 1 223 ? 6.618 -18.067 9.547 1.00 97.69 223 ALA A CA 1
ATOM 1678 C C . ALA A 1 223 ? 5.377 -18.099 10.457 1.00 97.69 223 ALA A C 1
ATOM 1680 O O . ALA A 1 223 ? 4.955 -19.177 10.871 1.00 97.69 223 ALA A O 1
ATOM 1681 N N . SER A 1 224 ? 4.810 -16.932 10.777 1.00 95.75 224 SER A N 1
ATOM 1682 C CA . SER A 1 224 ? 3.591 -16.795 11.579 1.00 95.75 224 SER A CA 1
ATOM 1683 C C . SER A 1 224 ? 2.318 -16.742 10.723 1.00 95.75 224 SER A C 1
ATOM 1685 O O . SER A 1 224 ? 1.229 -16.601 11.269 1.00 95.75 224 SER A O 1
ATOM 1687 N N . VAL A 1 225 ? 2.444 -16.826 9.394 1.00 97.62 225 VAL A N 1
ATOM 1688 C CA . VAL A 1 225 ? 1.333 -16.761 8.437 1.00 97.62 225 VAL A CA 1
ATOM 1689 C C . VAL A 1 225 ? 1.154 -18.135 7.797 1.00 97.62 225 VAL A C 1
ATOM 1691 O O . VAL A 1 225 ? 2.116 -18.738 7.324 1.00 97.62 225 VAL A O 1
ATOM 1694 N N . GLU A 1 226 ? -0.077 -18.645 7.785 1.00 96.19 226 GLU A N 1
ATOM 1695 C CA . GLU A 1 226 ? -0.398 -19.914 7.125 1.00 96.19 226 GLU A CA 1
ATOM 1696 C C . GLU A 1 226 ? -0.204 -19.804 5.604 1.00 96.19 226 GLU A C 1
ATOM 1698 O O . GLU A 1 226 ? -0.472 -18.766 5.001 1.00 96.19 226 GLU A O 1
ATOM 1703 N N . ASN A 1 227 ? 0.266 -20.877 4.961 1.00 93.25 227 ASN A N 1
ATOM 1704 C CA . ASN A 1 227 ? 0.638 -20.845 3.539 1.00 93.25 227 ASN A CA 1
ATOM 1705 C C . ASN A 1 227 ? -0.541 -20.563 2.588 1.00 93.25 227 ASN A C 1
ATOM 1707 O O . ASN A 1 227 ? -0.317 -20.115 1.466 1.00 93.25 227 ASN A O 1
ATOM 1711 N N . ASP A 1 228 ? -1.771 -20.875 2.997 1.00 95.31 228 ASP A N 1
ATOM 1712 C CA . ASP A 1 228 ? -3.010 -20.645 2.247 1.00 95.31 228 ASP A CA 1
ATOM 1713 C C . ASP A 1 228 ? -3.754 -19.372 2.683 1.00 95.31 228 ASP A C 1
ATOM 1715 O O . ASP A 1 228 ? -4.792 -19.030 2.105 1.00 95.31 228 ASP A O 1
ATOM 1719 N N . PHE A 1 229 ? -3.209 -18.625 3.651 1.00 96.56 229 PHE A N 1
ATOM 1720 C CA . PHE A 1 229 ? -3.777 -17.353 4.068 1.00 96.56 229 PHE A CA 1
ATOM 1721 C C . PHE A 1 229 ? -3.826 -16.376 2.893 1.00 96.56 229 PHE A C 1
ATOM 1723 O O . PHE A 1 229 ? -2.826 -16.100 2.227 1.00 96.56 229 PHE A O 1
ATOM 1730 N N . THR A 1 230 ? -5.006 -15.805 2.665 1.00 94.50 230 THR A N 1
ATOM 1731 C CA . THR A 1 230 ? -5.232 -14.830 1.602 1.00 94.50 230 THR A CA 1
ATOM 1732 C C . THR A 1 230 ? -5.955 -13.619 2.167 1.00 94.50 230 THR A C 1
ATOM 1734 O O . THR A 1 230 ? -6.984 -13.746 2.827 1.00 94.50 230 THR A O 1
ATOM 1737 N N . TYR A 1 231 ? -5.445 -12.433 1.848 1.00 94.19 231 TYR A N 1
ATOM 1738 C CA . TYR A 1 231 ? -6.121 -11.167 2.096 1.00 94.19 231 TYR A CA 1
ATOM 1739 C C . TYR A 1 231 ? -6.197 -10.390 0.785 1.00 94.19 231 TYR A C 1
ATOM 1741 O O . TYR A 1 231 ? -5.173 -10.147 0.143 1.00 94.19 231 TYR A O 1
ATOM 1749 N N . VAL A 1 232 ? -7.413 -10.063 0.352 1.00 89.56 232 VAL A N 1
ATOM 1750 C CA . VAL A 1 232 ? -7.670 -9.574 -1.006 1.00 89.56 232 VAL A CA 1
ATOM 1751 C C . VAL A 1 232 ? -8.004 -8.090 -1.028 1.00 89.56 232 VAL A C 1
ATOM 1753 O O . VAL A 1 232 ? -8.684 -7.552 -0.154 1.00 89.56 232 VAL A O 1
ATOM 1756 N N . VAL A 1 233 ? -7.548 -7.423 -2.086 1.00 87.38 233 VAL A N 1
ATOM 1757 C CA . VAL A 1 233 ? -8.137 -6.160 -2.518 1.00 87.38 233 VAL A CA 1
ATOM 1758 C C . VAL A 1 233 ? -9.319 -6.491 -3.430 1.00 87.38 233 VAL A C 1
ATOM 1760 O O . VAL A 1 233 ? -9.155 -7.179 -4.436 1.00 87.38 233 VAL A O 1
ATOM 1763 N N . GLU A 1 234 ? -10.519 -6.049 -3.061 1.00 85.12 234 GLU A N 1
ATOM 1764 C CA . GLU A 1 234 ? -11.730 -6.397 -3.805 1.00 85.12 234 GLU A CA 1
ATOM 1765 C C . GLU A 1 234 ? -11.763 -5.673 -5.152 1.00 85.12 234 GLU A C 1
ATOM 1767 O O . GLU A 1 234 ? -11.722 -4.440 -5.209 1.00 85.12 234 GLU A O 1
ATOM 1772 N N . MET A 1 235 ? -11.839 -6.449 -6.236 1.00 84.00 235 MET A N 1
ATOM 1773 C CA . MET A 1 235 ? -11.876 -5.959 -7.614 1.00 84.00 235 MET A CA 1
ATOM 1774 C C . MET A 1 235 ? -13.266 -6.121 -8.226 1.00 84.00 235 MET A C 1
ATOM 1776 O O . MET A 1 235 ? -13.919 -7.147 -8.067 1.00 84.00 235 MET A O 1
ATOM 1780 N N . SER A 1 236 ? -13.722 -5.102 -8.955 1.00 83.00 236 SER A N 1
ATOM 1781 C CA . SER A 1 236 ? -15.055 -5.087 -9.561 1.00 83.00 236 SER A CA 1
ATOM 1782 C C . SER A 1 236 ? -15.035 -5.675 -10.968 1.00 83.00 236 SER A C 1
ATOM 1784 O O . SER A 1 236 ? -14.189 -5.336 -11.790 1.00 83.00 236 SER A O 1
ATOM 1786 N N . ASN A 1 237 ? -16.017 -6.512 -11.293 1.00 77.94 237 ASN A N 1
ATOM 1787 C CA . ASN A 1 237 ? -16.282 -6.932 -12.671 1.00 77.94 237 ASN A CA 1
ATOM 1788 C C . ASN A 1 237 ? -17.189 -5.948 -13.437 1.00 77.94 237 ASN A C 1
ATOM 1790 O O . ASN A 1 237 ? -17.354 -6.104 -14.646 1.00 77.94 237 ASN A O 1
ATOM 1794 N N . LEU A 1 238 ? -17.772 -4.959 -12.750 1.00 80.94 238 LEU A N 1
ATOM 1795 C CA . LEU A 1 238 ? -18.687 -3.967 -13.327 1.00 80.94 238 LEU A CA 1
ATOM 1796 C C . LEU A 1 238 ? -18.006 -2.622 -13.593 1.00 80.94 238 LEU A C 1
ATOM 1798 O O . LEU A 1 238 ? -18.337 -1.950 -14.565 1.00 80.94 238 LEU A O 1
ATOM 1802 N N . GLU A 1 239 ? -17.066 -2.231 -12.735 1.00 81.81 239 GLU A N 1
ATOM 1803 C CA . GLU A 1 239 ? -16.385 -0.940 -12.804 1.00 81.81 239 GLU A CA 1
ATOM 1804 C C . GLU A 1 239 ? -14.994 -1.108 -13.412 1.00 81.81 239 GLU A C 1
ATOM 1806 O O . GLU A 1 239 ? -14.118 -1.738 -12.814 1.00 81.81 239 GLU A O 1
ATOM 1811 N N . GLN A 1 240 ? -14.792 -0.524 -14.597 1.00 77.56 240 GLN A N 1
ATOM 1812 C CA . GLN A 1 240 ? -13.562 -0.679 -15.373 1.00 77.56 240 GLN A CA 1
ATOM 1813 C C . GLN A 1 240 ? -12.332 -0.190 -14.607 1.00 77.56 240 GLN A C 1
ATOM 1815 O O . GLN A 1 240 ? -11.289 -0.831 -14.697 1.00 77.56 240 GLN A O 1
ATOM 1820 N N . ALA A 1 241 ? -12.452 0.903 -13.847 1.00 76.44 241 ALA A N 1
ATOM 1821 C CA . ALA A 1 241 ? -11.321 1.473 -13.117 1.00 76.44 241 ALA A CA 1
ATOM 1822 C C . ALA A 1 241 ? -10.753 0.512 -12.055 1.00 76.44 241 ALA A C 1
ATOM 1824 O O . ALA A 1 241 ? -9.555 0.499 -11.810 1.00 76.44 241 ALA A O 1
ATOM 1825 N N . THR A 1 242 ? -11.608 -0.322 -11.459 1.00 80.44 242 THR A N 1
ATOM 1826 C CA . THR A 1 242 ? -11.277 -1.228 -10.339 1.00 80.44 242 THR A CA 1
ATOM 1827 C C . THR A 1 242 ? -11.311 -2.707 -10.728 1.00 80.44 242 THR A C 1
ATOM 1829 O O . THR A 1 242 ? -11.417 -3.586 -9.868 1.00 80.44 242 THR A O 1
ATOM 1832 N N . ARG A 1 243 ? -11.318 -2.987 -12.033 1.00 82.25 243 ARG A N 1
ATOM 1833 C CA . ARG A 1 243 ? -11.284 -4.338 -12.594 1.00 82.25 243 ARG A CA 1
ATOM 1834 C C . ARG A 1 243 ? -9.877 -4.903 -12.495 1.00 82.25 243 ARG A C 1
ATOM 1836 O O . ARG A 1 243 ? -8.902 -4.173 -12.608 1.00 82.25 243 ARG A O 1
ATOM 1843 N N . ASN A 1 244 ? -9.773 -6.225 -12.360 1.00 78.75 244 ASN A N 1
ATOM 1844 C CA . ASN A 1 244 ? -8.486 -6.912 -12.408 1.00 78.75 244 ASN A CA 1
ATOM 1845 C C . ASN A 1 244 ? -7.848 -6.784 -13.799 1.00 78.75 244 ASN A C 1
ATOM 1847 O O . ASN A 1 244 ? -8.097 -7.608 -14.674 1.00 78.75 244 ASN A O 1
ATOM 1851 N N . THR A 1 245 ? -7.037 -5.754 -14.020 1.00 75.31 245 THR A N 1
ATOM 1852 C CA . THR A 1 245 ? -6.446 -5.473 -15.334 1.00 75.31 245 THR A CA 1
ATOM 1853 C C . THR A 1 245 ? -5.644 -6.660 -15.871 1.00 75.31 245 THR A C 1
ATOM 1855 O O . THR A 1 245 ? -5.738 -6.947 -17.057 1.00 75.31 245 THR A O 1
ATOM 1858 N N . ILE A 1 246 ? -4.953 -7.411 -15.006 1.00 74.31 246 ILE A N 1
ATOM 1859 C CA . ILE A 1 246 ? -4.137 -8.575 -15.391 1.00 74.31 246 ILE A CA 1
ATOM 1860 C C . ILE A 1 246 ? -4.994 -9.743 -15.895 1.00 74.31 246 ILE A C 1
ATOM 1862 O O . ILE A 1 246 ? -4.671 -10.336 -16.915 1.00 74.31 246 ILE A O 1
ATOM 1866 N N . MET A 1 247 ? -6.104 -10.067 -15.221 1.00 60.84 247 MET A N 1
ATOM 1867 C CA . MET A 1 247 ? -7.012 -11.158 -15.631 1.00 60.84 247 MET A CA 1
ATOM 1868 C C . MET A 1 247 ? -7.580 -10.957 -17.046 1.00 60.84 247 MET A C 1
ATOM 1870 O O . MET A 1 247 ? -8.022 -11.900 -17.698 1.00 60.84 247 MET A O 1
ATOM 1874 N N . TRP A 1 248 ? -7.620 -9.710 -17.497 1.00 53.50 248 TRP A N 1
ATOM 1875 C CA . TRP A 1 248 ? -8.317 -9.296 -18.700 1.00 53.50 248 TRP A CA 1
ATOM 1876 C C . TRP A 1 248 ? -7.397 -8.762 -19.805 1.00 53.50 248 TRP A C 1
ATOM 1878 O O . TRP A 1 248 ? -7.915 -8.320 -20.835 1.00 53.50 248 TRP A O 1
ATOM 1888 N N . ALA A 1 249 ? -6.086 -8.764 -19.560 1.00 51.94 249 ALA A N 1
ATOM 1889 C CA . ALA A 1 249 ? -5.048 -8.294 -20.469 1.00 51.94 249 ALA A CA 1
ATOM 1890 C C . ALA A 1 249 ? -4.548 -9.369 -21.443 1.00 51.94 249 ALA A C 1
ATOM 1892 O O . ALA A 1 249 ? -4.794 -10.573 -21.204 1.00 51.94 249 ALA A O 1
#

Radius of gyration: 26.38 Å; chains: 1; bounding box: 62×93×55 Å

Secondary structure (DSSP, 8-state):
--HHHHHHHHHHHHHHHHHHHHHHSSS-----SSSPPHHHHTSGGGHHHHHHHHHHHHHHHHHHHHHHHHHHTTSS---S-TTGGG--HHHHTT-PPTTTTHHHHHHHHHHHHHHHHHHHHHH-TTS-TT-PPPHHHHHHHHHHHHHHHHHHHHH-SEEE-TT--EEETHHHHHHHHHHHHHHHHH--SHHHHHHHHHHHHHHHHHHHHTTSS-HHHHHHHHTTS-TT--------SS-GGGS-TGGG-

pLDDT: mean 85.2, std 15.32, range [48.19, 98.81]